Protein AF-A0AAP9Y832-F1 (afdb_monomer_lite)

Sequence (221 aa):
MTPRFSLRRLYDRHRYMVAQVATNPHQAVSRCVDYWISTGARGETPGVSDQLAKHGWVGTEIITGSDLRHSLISPAIEDIPIINIFPSLAPKSVKRARQEKTRIIIAARASSVGGRPASELWCFDAELVSDPSVTNAYMDTALAELTDALGRQGILLSYPRYFLSGNLPKDHVLYWRSIAIMRKAAKNEAWTGRGSSANARSSHRGTMHGSTYQTLAAEFL

Radius of gyration: 24.36 Å; chains: 1; bounding box: 76×56×83 Å

Foldseek 3Di:
DPPPPPLLVLQQQKKKKKFKWQDAFQVLQVLLVVLQVVLPWDDWQFQLQVLLVVVQKHWTKIKWAAPPPDDPDDCVVVPPPVCVVCVVPDPSSVVRNHDDIWIKIWIWHWDDDPNHTIITIMIITLDRDDDRVVVRVVVVVSVVVSQVSSVVVVTTPDRIDMGGLSPDDPPDCPRSVVSVVSSVVSVVVVVVVVVVVVVVVVVVVVPPDDDDDDDDDDDDD

Organism: NCBI:txid52773

Structure (mmCIF, N/CA/C/O backbone):
data_AF-A0AAP9Y832-F1
#
_entry.id   AF-A0AAP9Y832-F1
#
loop_
_atom_site.group_PDB
_atom_site.id
_atom_site.type_symbol
_atom_site.label_atom_id
_atom_site.label_alt_id
_atom_site.label_comp_id
_atom_site.label_asym_id
_atom_site.label_entity_id
_atom_site.label_seq_id
_atom_site.pdbx_PDB_ins_code
_atom_site.Cartn_x
_atom_site.Cartn_y
_atom_site.Cartn_z
_atom_site.occupancy
_atom_site.B_iso_or_equiv
_atom_site.auth_seq_id
_atom_site.auth_comp_id
_atom_site.auth_asym_id
_atom_site.auth_atom_id
_atom_site.pdbx_PDB_model_num
ATOM 1 N N . MET A 1 1 ? 40.394 -5.397 2.501 1.00 36.22 1 MET A N 1
ATOM 2 C CA . MET A 1 1 ? 39.084 -5.434 3.192 1.00 36.22 1 MET A CA 1
ATOM 3 C C . MET A 1 1 ? 37.981 -5.464 2.147 1.00 36.22 1 MET A C 1
ATOM 5 O O . MET A 1 1 ? 37.660 -4.434 1.576 1.00 36.22 1 MET A O 1
ATOM 9 N N . THR A 1 2 ? 37.443 -6.639 1.832 1.00 34.62 2 THR A N 1
ATOM 10 C CA . THR A 1 2 ? 36.226 -6.757 1.018 1.00 34.62 2 THR A CA 1
ATOM 11 C C . THR A 1 2 ? 35.041 -6.263 1.852 1.00 34.62 2 THR A C 1
ATOM 13 O O . THR A 1 2 ? 34.892 -6.714 2.993 1.00 34.62 2 THR A O 1
ATOM 16 N N . PRO A 1 3 ? 34.193 -5.345 1.351 1.00 42.97 3 PRO A N 1
ATOM 17 C CA . PRO A 1 3 ? 32.995 -4.962 2.075 1.00 42.97 3 PRO A CA 1
ATOM 18 C C . PRO A 1 3 ? 32.111 -6.201 2.182 1.00 42.97 3 PRO A C 1
ATOM 20 O O . PRO A 1 3 ? 31.681 -6.774 1.180 1.00 42.97 3 PRO A O 1
ATOM 23 N N . ARG A 1 4 ? 31.856 -6.651 3.409 1.00 36.28 4 ARG A N 1
ATOM 24 C CA . ARG A 1 4 ? 30.890 -7.711 3.682 1.00 36.28 4 ARG A CA 1
ATOM 25 C C . ARG A 1 4 ? 29.500 -7.101 3.467 1.00 36.28 4 ARG A C 1
ATOM 27 O O . ARG A 1 4 ? 28.894 -6.579 4.399 1.00 36.28 4 ARG A O 1
ATOM 34 N N . PHE A 1 5 ? 29.022 -7.096 2.223 1.00 44.25 5 PHE A N 1
ATOM 35 C CA . PHE A 1 5 ? 27.642 -6.749 1.889 1.00 44.25 5 PHE A CA 1
ATOM 36 C C . PHE A 1 5 ? 26.731 -7.781 2.553 1.00 44.25 5 PHE A C 1
ATOM 38 O O . PHE A 1 5 ? 26.535 -8.885 2.047 1.00 44.25 5 PHE A O 1
ATOM 45 N N . SER A 1 6 ? 26.227 -7.474 3.747 1.00 52.59 6 SER A N 1
ATOM 46 C CA . SER A 1 6 ? 25.280 -8.360 4.404 1.00 52.59 6 SER A CA 1
ATOM 47 C C . SER A 1 6 ? 23.950 -8.275 3.661 1.00 52.59 6 SER A C 1
ATOM 49 O O . SER A 1 6 ? 23.334 -7.216 3.577 1.00 52.59 6 SER A O 1
ATOM 51 N N . LEU A 1 7 ? 23.490 -9.413 3.139 1.00 50.28 7 LEU A N 1
ATOM 52 C CA . LEU A 1 7 ? 22.180 -9.559 2.497 1.00 50.28 7 LEU A CA 1
ATOM 53 C C . LEU A 1 7 ? 21.049 -8.969 3.361 1.00 50.28 7 LEU A C 1
ATOM 55 O O . LEU A 1 7 ? 20.146 -8.325 2.846 1.00 50.28 7 LEU A O 1
ATOM 59 N N . ARG A 1 8 ? 21.158 -9.084 4.691 1.00 51.38 8 ARG A N 1
ATOM 60 C CA . ARG A 1 8 ? 20.232 -8.478 5.661 1.00 51.38 8 ARG A CA 1
ATOM 61 C C . ARG A 1 8 ? 20.091 -6.959 5.490 1.00 51.38 8 ARG A C 1
ATOM 63 O O . ARG A 1 8 ? 18.979 -6.450 5.483 1.00 51.38 8 ARG A O 1
ATOM 70 N N . ARG A 1 9 ? 21.201 -6.248 5.258 1.00 56.38 9 ARG A N 1
ATOM 71 C CA . ARG A 1 9 ? 21.191 -4.796 5.050 1.00 56.38 9 ARG A CA 1
ATOM 72 C C . ARG A 1 9 ? 20.536 -4.413 3.725 1.00 56.38 9 ARG A C 1
ATOM 74 O O . ARG A 1 9 ? 20.130 -3.272 3.613 1.00 56.38 9 ARG A O 1
ATOM 81 N N . LEU A 1 10 ? 20.425 -5.321 2.745 1.00 54.88 10 LEU A N 1
ATOM 82 C CA . LEU A 1 10 ? 19.754 -5.040 1.470 1.00 54.88 10 LEU A CA 1
ATOM 83 C C . LEU A 1 10 ? 18.220 -5.124 1.567 1.00 54.88 10 LEU A C 1
ATOM 85 O O . LEU A 1 10 ? 17.520 -4.404 0.857 1.00 54.88 10 LEU A O 1
ATOM 89 N N . TYR A 1 11 ? 17.712 -5.993 2.444 1.00 54.25 11 TYR A N 1
ATOM 90 C CA . TYR A 1 11 ? 16.278 -6.265 2.587 1.00 54.25 11 TYR A CA 1
ATOM 91 C C . TYR A 1 11 ? 15.613 -5.450 3.699 1.00 54.25 11 TYR A C 1
ATOM 93 O O . TYR A 1 11 ? 14.424 -5.183 3.609 1.00 54.25 11 TYR A O 1
ATOM 101 N N . ASP A 1 12 ? 16.357 -4.962 4.694 1.00 62.31 12 ASP A N 1
ATOM 102 C CA . ASP A 1 12 ? 15.835 -4.064 5.741 1.00 62.31 12 ASP A CA 1
ATOM 103 C C . ASP A 1 12 ? 15.609 -2.622 5.232 1.00 62.31 12 ASP A C 1
ATOM 105 O O . ASP A 1 12 ? 15.636 -1.678 6.013 1.00 62.31 12 ASP A O 1
ATOM 109 N N . ARG A 1 13 ? 15.442 -2.412 3.920 1.00 66.06 13 ARG A N 1
ATOM 110 C CA . ARG A 1 13 ? 15.497 -1.074 3.305 1.00 66.06 13 ARG A CA 1
ATOM 111 C C . ARG A 1 13 ? 14.144 -0.567 2.838 1.00 66.06 13 ARG A C 1
ATOM 113 O O . ARG A 1 13 ? 13.904 0.628 2.935 1.00 66.06 13 ARG A O 1
ATOM 120 N N . HIS A 1 14 ? 13.257 -1.457 2.396 1.00 71.69 14 HIS A N 1
ATOM 121 C CA . HIS A 1 14 ? 11.948 -1.065 1.882 1.00 71.69 14 HIS A CA 1
ATOM 122 C C . HIS A 1 14 ? 11.082 -0.493 2.990 1.00 71.69 14 HIS A C 1
ATOM 124 O O . HIS A 1 14 ? 10.854 -1.164 4.004 1.00 71.69 14 HIS A O 1
ATOM 130 N N . ARG A 1 15 ? 10.588 0.729 2.785 1.00 83.25 15 ARG A N 1
ATOM 131 C CA . ARG A 1 15 ? 9.656 1.363 3.709 1.00 83.25 15 ARG A CA 1
ATOM 132 C C . ARG A 1 15 ? 8.233 0.912 3.422 1.00 83.25 15 ARG A C 1
ATOM 134 O O . ARG A 1 15 ? 7.734 1.053 2.309 1.00 83.25 15 ARG A O 1
ATOM 141 N N . TYR A 1 16 ? 7.598 0.409 4.467 1.00 90.81 16 TYR A N 1
AT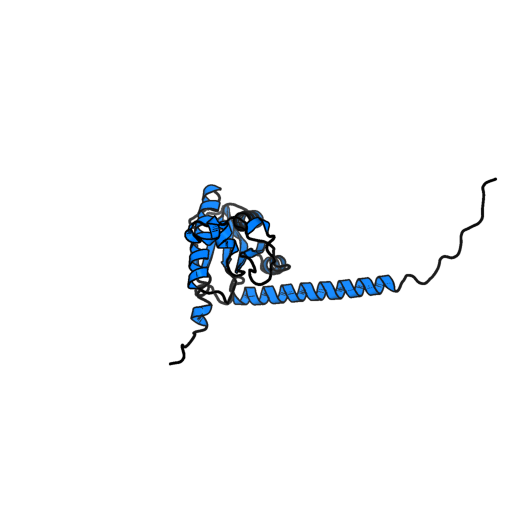OM 142 C CA . TYR A 1 16 ? 6.199 0.039 4.503 1.00 90.81 16 TYR A CA 1
ATOM 143 C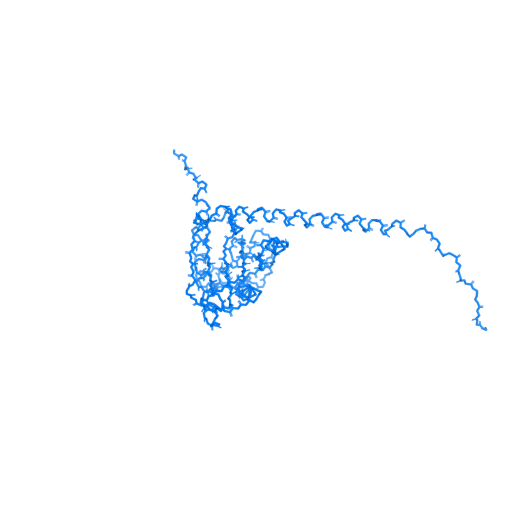 C . TYR A 1 16 ? 5.419 1.124 5.217 1.00 90.81 16 TYR A C 1
ATOM 145 O O . TYR A 1 16 ? 5.821 1.567 6.292 1.00 90.81 16 TYR A O 1
ATOM 153 N N . MET A 1 17 ? 4.292 1.508 4.630 1.00 95.38 17 MET A N 1
ATOM 154 C CA . MET A 1 17 ? 3.223 2.232 5.301 1.00 95.38 17 MET A CA 1
ATOM 155 C C . MET A 1 17 ? 2.045 1.282 5.499 1.00 95.38 17 MET A C 1
ATOM 157 O O . MET A 1 17 ? 1.622 0.617 4.552 1.00 95.38 17 MET A O 1
ATOM 161 N N . VAL A 1 18 ? 1.496 1.257 6.713 1.00 96.94 18 VAL A N 1
ATOM 162 C CA . VAL A 1 18 ? 0.250 0.559 7.039 1.00 96.94 18 VAL A CA 1
ATOM 163 C C . VAL A 1 18 ? -0.723 1.542 7.673 1.00 96.94 18 VAL A C 1
ATOM 165 O O . VAL A 1 18 ? -0.452 2.091 8.742 1.00 96.94 18 VAL A O 1
ATOM 168 N N . ALA A 1 19 ? -1.862 1.750 7.023 1.00 97.56 19 ALA A N 1
ATOM 169 C CA . ALA A 1 19 ? -2.915 2.658 7.455 1.00 97.56 19 ALA A CA 1
ATOM 170 C C . ALA A 1 19 ? -4.213 1.892 7.731 1.00 97.56 19 ALA A C 1
ATOM 172 O O . ALA A 1 19 ? -4.550 0.945 7.023 1.00 97.56 19 ALA A O 1
ATOM 173 N N . GLN A 1 20 ? -4.964 2.330 8.740 1.00 98.00 20 GLN A N 1
ATOM 174 C CA . GLN A 1 20 ? -6.362 1.937 8.905 1.00 98.00 20 GLN A CA 1
ATOM 175 C C . GLN A 1 20 ? -7.235 3.017 8.272 1.00 98.00 20 GLN A C 1
ATOM 177 O O . GLN A 1 20 ? -7.117 4.192 8.633 1.00 98.00 20 GLN A O 1
ATOM 182 N N . VAL A 1 21 ? -8.090 2.631 7.326 1.00 97.94 21 VAL A N 1
ATOM 183 C CA . VAL A 1 21 ? -8.943 3.567 6.583 1.00 97.94 21 VAL A CA 1
ATOM 184 C C . VAL A 1 21 ? -10.424 3.218 6.689 1.00 97.94 21 VAL A C 1
ATOM 186 O O . VAL A 1 21 ? -10.803 2.049 6.674 1.00 97.94 21 VAL A O 1
ATOM 189 N N . ALA A 1 22 ? -11.272 4.243 6.741 1.00 97.12 22 ALA A N 1
ATOM 190 C CA . ALA A 1 22 ? -12.730 4.165 6.853 1.00 97.12 22 ALA A CA 1
ATOM 191 C C . ALA A 1 22 ? -13.426 3.838 5.515 1.00 97.12 22 ALA A C 1
ATOM 193 O O . ALA A 1 22 ? -14.457 4.412 5.174 1.00 97.12 22 ALA A O 1
ATOM 194 N N . THR A 1 23 ? -12.829 2.966 4.704 1.00 97.50 23 THR A N 1
ATOM 195 C CA . THR A 1 23 ? -13.348 2.574 3.383 1.00 97.50 23 THR A CA 1
ATOM 196 C C . THR A 1 23 ? -13.231 1.066 3.209 1.00 97.50 23 THR A C 1
ATOM 198 O O . THR A 1 23 ? -12.525 0.409 3.976 1.00 97.50 23 THR A O 1
ATOM 201 N N . ASN A 1 24 ? -13.925 0.500 2.219 1.00 97.50 24 ASN A N 1
ATOM 202 C CA . ASN A 1 24 ? -13.731 -0.906 1.857 1.00 97.50 24 ASN A CA 1
ATOM 203 C C . ASN A 1 24 ? -12.387 -1.115 1.116 1.00 97.50 24 ASN A C 1
ATOM 205 O O . ASN A 1 24 ? -11.823 -0.142 0.603 1.00 97.50 24 ASN A O 1
ATOM 209 N N . PRO A 1 25 ? -11.877 -2.359 1.009 1.00 98.25 25 PRO A N 1
ATOM 210 C CA . PRO A 1 25 ? -10.533 -2.600 0.480 1.00 98.25 25 PRO A CA 1
ATOM 211 C C . PRO A 1 25 ? -10.330 -2.125 -0.963 1.00 98.25 25 PRO A C 1
ATOM 213 O O . PRO A 1 25 ? -9.276 -1.584 -1.286 1.00 98.25 25 PRO A O 1
ATOM 216 N N . HIS A 1 26 ? -11.346 -2.256 -1.823 1.00 97.75 26 HIS A N 1
ATOM 217 C CA . HIS A 1 26 ? -11.277 -1.777 -3.208 1.00 97.75 26 HIS A CA 1
ATOM 218 C C . HIS A 1 26 ? -11.148 -0.254 -3.279 1.00 97.75 26 HIS A C 1
ATOM 220 O O . HIS A 1 26 ? -10.301 0.261 -4.007 1.00 97.75 26 HIS A O 1
ATOM 226 N N . GLN A 1 27 ? -11.939 0.473 -2.489 1.00 97.75 27 GLN A N 1
ATOM 227 C CA . GLN A 1 27 ? -11.849 1.931 -2.414 1.00 97.75 27 GLN A CA 1
ATOM 228 C C . GLN A 1 27 ? -10.515 2.391 -1.816 1.00 97.75 27 GLN A C 1
ATOM 230 O O . GLN A 1 27 ? -9.937 3.361 -2.304 1.00 97.75 27 GLN A O 1
ATOM 235 N N . ALA A 1 28 ? -10.009 1.694 -0.795 1.00 97.81 28 ALA A N 1
ATOM 236 C CA . ALA A 1 28 ? -8.714 1.988 -0.188 1.00 97.81 28 ALA A CA 1
ATOM 237 C C . ALA A 1 28 ? -7.567 1.863 -1.205 1.00 97.81 28 ALA A C 1
ATOM 239 O O . ALA A 1 28 ? -6.735 2.767 -1.313 1.00 97.81 28 ALA A O 1
ATOM 240 N N . VAL A 1 29 ? -7.553 0.772 -1.982 1.00 97.50 29 VAL A N 1
ATOM 241 C CA . VAL A 1 29 ? -6.570 0.552 -3.053 1.00 97.50 29 VAL A CA 1
ATOM 242 C C . VAL A 1 29 ? -6.713 1.607 -4.141 1.00 97.50 29 VAL A C 1
ATOM 244 O O . VAL A 1 29 ? -5.713 2.232 -4.477 1.00 97.50 29 VAL A O 1
ATOM 247 N N . SER A 1 30 ? -7.931 1.861 -4.636 1.00 96.12 30 SER A N 1
ATOM 248 C CA . SER A 1 30 ? -8.176 2.848 -5.698 1.00 96.12 30 SER A CA 1
ATOM 249 C C . SER A 1 30 ? -7.641 4.226 -5.320 1.00 96.12 30 SER A C 1
ATOM 251 O O . SER A 1 30 ? -6.864 4.797 -6.069 1.00 96.12 30 SER A O 1
ATOM 253 N N . ARG A 1 31 ? -7.951 4.727 -4.118 1.00 95.62 31 ARG A N 1
ATOM 254 C CA . ARG A 1 31 ? -7.486 6.050 -3.659 1.00 95.62 31 ARG A CA 1
ATOM 255 C C . ARG A 1 31 ? -5.965 6.142 -3.551 1.00 95.62 31 ARG A C 1
ATOM 257 O O . ARG A 1 31 ? -5.388 7.196 -3.807 1.00 95.62 31 ARG A O 1
ATOM 264 N N . CYS A 1 32 ? -5.317 5.051 -3.147 1.00 95.75 32 CYS A N 1
ATOM 265 C CA . CYS A 1 32 ? -3.862 4.979 -3.089 1.00 95.75 32 CYS A CA 1
ATOM 266 C C . CYS A 1 32 ? -3.259 4.946 -4.502 1.00 95.75 32 CYS A C 1
ATOM 268 O O . CYS A 1 32 ? -2.324 5.689 -4.788 1.00 95.75 32 CYS A O 1
ATOM 270 N N . VAL A 1 33 ? -3.829 4.148 -5.409 1.00 93.75 33 VAL A N 1
ATOM 271 C CA . VAL A 1 33 ? -3.440 4.103 -6.827 1.00 93.75 33 VAL A CA 1
ATOM 272 C C . VAL A 1 33 ? -3.602 5.479 -7.476 1.00 93.75 33 VAL A C 1
ATOM 274 O O . VAL A 1 33 ? -2.658 5.952 -8.104 1.00 93.75 33 VAL A O 1
ATOM 277 N N . ASP A 1 34 ? -4.727 6.160 -7.253 1.00 93.12 34 ASP A N 1
ATOM 278 C CA . ASP A 1 34 ? -5.004 7.504 -7.773 1.00 93.12 34 ASP A CA 1
ATOM 279 C C . ASP A 1 34 ? -3.947 8.517 -7.318 1.00 93.12 34 ASP A C 1
ATOM 281 O O . ASP A 1 34 ? -3.465 9.310 -8.130 1.00 93.12 34 ASP A O 1
ATOM 285 N N . TYR A 1 35 ? -3.522 8.454 -6.048 1.00 92.81 35 TYR A N 1
ATOM 286 C CA . TYR A 1 35 ? -2.394 9.250 -5.556 1.00 92.81 35 TYR A CA 1
ATOM 287 C C . TYR A 1 35 ? -1.124 8.959 -6.361 1.00 92.81 35 TYR A C 1
ATOM 289 O O . TYR A 1 35 ? -0.470 9.873 -6.860 1.00 92.81 35 TYR A O 1
ATOM 297 N N . TRP A 1 36 ? -0.750 7.694 -6.536 1.00 89.75 36 TRP A N 1
ATOM 298 C CA . TRP A 1 36 ? 0.487 7.382 -7.247 1.00 89.75 36 TRP A CA 1
ATOM 299 C C . TRP A 1 36 ? 0.428 7.777 -8.724 1.00 89.75 36 TRP A C 1
ATOM 301 O O . TRP A 1 36 ? 1.397 8.357 -9.226 1.00 89.75 36 TRP A O 1
ATOM 311 N N . ILE A 1 37 ? -0.709 7.560 -9.389 1.00 86.88 37 ILE A N 1
ATOM 312 C CA . ILE A 1 37 ? -0.971 8.020 -10.759 1.00 86.88 37 ILE A CA 1
ATOM 313 C C . ILE A 1 37 ? -0.835 9.542 -10.844 1.00 86.88 37 ILE A C 1
ATOM 315 O O . ILE A 1 37 ? -0.135 10.034 -11.731 1.00 86.88 37 ILE A O 1
ATOM 319 N N . SER A 1 38 ? -1.402 10.302 -9.896 1.00 82.81 38 SER A N 1
ATOM 320 C CA . SER A 1 38 ? -1.287 11.770 -9.886 1.00 82.81 38 SER A CA 1
ATOM 321 C C . SER A 1 38 ? 0.156 12.251 -9.725 1.00 82.81 38 SER A C 1
ATOM 323 O O . SER A 1 38 ? 0.477 13.393 -10.046 1.00 82.81 38 SER A O 1
ATOM 325 N N . THR A 1 39 ? 1.044 11.388 -9.230 1.00 77.88 39 THR A N 1
ATOM 326 C CA . THR A 1 39 ? 2.476 11.678 -9.123 1.00 77.88 39 THR A CA 1
ATOM 327 C C . THR A 1 39 ? 3.318 11.119 -10.271 1.00 77.88 39 THR A C 1
ATOM 329 O O . THR A 1 39 ? 4.530 11.321 -10.293 1.00 77.88 39 THR A O 1
ATOM 332 N N . GLY A 1 40 ? 2.689 10.488 -11.263 1.00 75.50 40 GLY A N 1
ATOM 333 C CA . GLY A 1 40 ? 3.344 10.014 -12.480 1.00 75.50 40 GLY A CA 1
ATOM 334 C C . GLY A 1 40 ? 3.638 8.516 -12.514 1.00 75.50 40 GLY A C 1
ATOM 335 O O . GLY A 1 40 ? 4.377 8.088 -13.401 1.00 75.50 40 GLY A O 1
ATOM 336 N N . ALA A 1 41 ? 3.076 7.718 -11.599 1.00 83.25 41 ALA A N 1
ATOM 337 C CA . ALA A 1 41 ? 3.102 6.264 -11.731 1.00 83.25 41 ALA A CA 1
ATOM 338 C C . ALA A 1 41 ? 2.303 5.815 -12.965 1.00 83.25 41 ALA A C 1
ATOM 340 O O . ALA A 1 41 ? 1.310 6.437 -13.351 1.00 83.25 41 ALA A O 1
ATOM 341 N N . ARG A 1 42 ? 2.756 4.740 -13.609 1.00 77.50 42 ARG A N 1
ATOM 342 C CA . ARG A 1 42 ? 2.187 4.193 -14.842 1.00 77.50 42 ARG A CA 1
ATOM 343 C C . ARG A 1 42 ? 2.205 2.674 -14.808 1.00 77.50 42 ARG A C 1
ATOM 345 O O . ARG A 1 42 ? 3.186 2.077 -14.384 1.00 77.50 42 ARG A O 1
ATOM 352 N N . GLY A 1 43 ? 1.172 2.076 -15.393 1.00 67.69 43 GLY A N 1
ATOM 353 C CA . GLY A 1 43 ? 1.100 0.640 -15.639 1.00 67.69 43 GLY A CA 1
ATOM 354 C C . GLY A 1 43 ? 0.883 -0.192 -14.378 1.00 67.69 43 GLY A C 1
ATOM 355 O O . GLY A 1 43 ? 1.315 0.164 -13.285 1.00 67.69 43 GLY A O 1
ATOM 356 N N . GLU A 1 44 ? 0.230 -1.331 -14.571 1.00 75.50 44 GLU A N 1
ATOM 357 C CA . GLU A 1 44 ? 0.071 -2.371 -13.559 1.00 75.50 44 GLU A CA 1
ATOM 358 C C . GLU A 1 44 ? 0.846 -3.614 -13.992 1.00 75.50 44 GLU A C 1
ATOM 360 O O . GLU A 1 44 ? 0.896 -3.926 -15.187 1.00 75.50 44 GLU A O 1
ATOM 365 N N . THR A 1 45 ? 1.453 -4.339 -13.051 1.00 75.06 45 THR A N 1
ATOM 366 C CA . THR A 1 45 ? 2.047 -5.646 -13.362 1.00 75.06 45 THR A CA 1
ATOM 367 C C . THR A 1 45 ? 0.931 -6.688 -13.479 1.00 75.06 45 THR A C 1
ATOM 369 O O . THR A 1 45 ? 0.304 -7.019 -12.467 1.00 75.06 45 THR A O 1
ATOM 372 N N . PRO A 1 46 ? 0.687 -7.263 -14.675 1.00 79.88 46 PRO A N 1
ATOM 373 C CA . PRO A 1 46 ? -0.423 -8.190 -14.869 1.00 79.88 46 PRO A CA 1
ATOM 374 C C . PRO A 1 46 ? -0.318 -9.421 -13.963 1.00 79.88 46 PRO A C 1
ATOM 376 O O . PRO A 1 46 ? 0.762 -9.994 -13.802 1.00 79.88 46 PRO A O 1
ATOM 379 N N . GLY A 1 47 ? -1.452 -9.837 -13.399 1.00 84.62 47 GLY A N 1
ATOM 380 C CA . GLY A 1 47 ? -1.586 -11.045 -12.583 1.00 84.62 47 GLY A CA 1
ATOM 381 C C . GLY A 1 47 ? -1.146 -10.903 -11.123 1.00 84.62 47 GLY A C 1
ATOM 382 O O . GLY A 1 47 ? -1.428 -11.798 -10.333 1.00 84.62 47 GLY A O 1
ATOM 383 N N . VAL A 1 48 ? -0.500 -9.801 -10.713 1.00 89.62 48 VAL A N 1
ATOM 384 C CA . VAL A 1 48 ? -0.181 -9.582 -9.286 1.00 89.62 48 VAL A CA 1
ATOM 385 C C . VAL A 1 48 ? -1.455 -9.375 -8.463 1.00 89.62 48 VAL A C 1
ATOM 387 O O . VAL A 1 48 ? -1.547 -9.911 -7.360 1.00 89.62 48 VAL A O 1
ATOM 390 N N . SER A 1 49 ? -2.456 -8.682 -9.012 1.00 92.38 49 SER A N 1
ATOM 391 C CA . SER A 1 49 ? -3.784 -8.535 -8.400 1.00 92.38 49 SER A CA 1
ATOM 392 C C . SER A 1 49 ? -4.438 -9.884 -8.096 1.00 92.38 49 SER A C 1
ATOM 394 O O . SER A 1 49 ? -4.933 -10.100 -6.992 1.00 92.38 49 SER A O 1
ATOM 396 N N . ASP A 1 50 ? -4.372 -10.824 -9.041 1.00 93.75 50 ASP A N 1
ATOM 397 C CA . ASP A 1 50 ? -4.972 -12.153 -8.901 1.00 93.75 50 ASP A CA 1
ATOM 398 C C . ASP A 1 50 ? -4.233 -12.987 -7.850 1.00 93.75 50 ASP A C 1
ATOM 400 O O . ASP A 1 50 ? -4.848 -13.716 -7.072 1.00 93.75 50 ASP A O 1
ATOM 404 N N . GLN A 1 51 ? -2.903 -12.864 -7.789 1.00 94.06 51 GLN A N 1
ATOM 405 C CA . GLN A 1 51 ? -2.098 -13.516 -6.755 1.00 94.06 51 GLN A CA 1
ATOM 406 C C . GLN A 1 51 ? -2.403 -12.943 -5.365 1.00 94.06 51 GLN A C 1
ATOM 408 O O . GLN A 1 51 ? -2.575 -13.708 -4.420 1.00 94.06 51 GLN A O 1
ATOM 413 N N . LEU A 1 52 ? -2.547 -11.622 -5.233 1.00 95.06 52 LEU A N 1
ATOM 414 C CA . LEU A 1 52 ? -2.975 -10.989 -3.982 1.00 95.06 52 LEU A CA 1
ATOM 415 C C . LEU A 1 52 ? -4.371 -11.474 -3.559 1.00 95.06 52 LEU A C 1
ATOM 417 O O . LEU A 1 52 ? -4.562 -11.844 -2.397 1.00 95.06 52 LEU A O 1
ATOM 421 N N . ALA A 1 53 ? -5.309 -11.573 -4.505 1.00 95.50 53 ALA A N 1
ATOM 422 C CA . ALA A 1 53 ? -6.667 -12.052 -4.252 1.00 95.50 53 ALA A CA 1
ATOM 423 C C . ALA A 1 53 ? -6.694 -13.498 -3.733 1.00 95.50 53 ALA A C 1
ATOM 425 O O . ALA A 1 53 ? -7.414 -13.788 -2.776 1.00 95.50 53 ALA A O 1
ATOM 426 N N . LYS A 1 54 ? -5.843 -14.387 -4.272 1.00 95.06 54 LYS A N 1
ATOM 427 C CA . LYS A 1 54 ? -5.665 -15.766 -3.762 1.00 95.06 54 LYS A CA 1
ATOM 428 C C . LYS A 1 54 ? -5.228 -15.812 -2.292 1.00 95.06 54 LYS A C 1
ATOM 430 O O . LYS A 1 54 ? -5.451 -16.815 -1.621 1.00 95.06 54 LYS A O 1
ATOM 435 N N . HIS A 1 55 ? -4.637 -14.732 -1.785 1.00 93.94 55 HIS A N 1
ATOM 436 C CA . HIS A 1 55 ? -4.201 -14.591 -0.399 1.00 93.94 55 HIS A CA 1
ATOM 437 C C . HIS A 1 55 ? -5.116 -13.688 0.450 1.00 93.94 55 HIS A C 1
ATOM 439 O O . HIS A 1 55 ? -4.726 -13.290 1.548 1.00 93.94 55 HIS A O 1
ATOM 445 N N . GLY A 1 56 ? -6.323 -13.365 -0.028 1.00 95.44 56 GLY A N 1
ATOM 446 C CA . GLY A 1 56 ? -7.301 -12.557 0.711 1.00 95.44 56 GLY A CA 1
ATOM 447 C C . GLY A 1 56 ? -7.019 -11.052 0.703 1.00 95.44 56 GLY A C 1
ATOM 448 O O . GLY A 1 56 ? -7.523 -10.331 1.565 1.00 95.44 56 GLY A O 1
ATOM 449 N N . TRP A 1 57 ? -6.217 -10.575 -0.251 1.00 97.62 57 TRP A N 1
ATOM 450 C CA . TRP A 1 57 ? -5.900 -9.160 -0.427 1.00 97.62 57 TRP A CA 1
ATOM 451 C C . TRP A 1 57 ? -6.524 -8.617 -1.707 1.00 97.62 57 TRP A C 1
ATOM 453 O O . TRP A 1 57 ? -6.438 -9.226 -2.767 1.00 97.62 57 TRP A O 1
ATOM 463 N N . VAL A 1 58 ? -7.090 -7.420 -1.627 1.00 97.62 58 VAL A N 1
ATOM 464 C CA . VAL A 1 58 ? -7.373 -6.597 -2.803 1.00 97.62 58 VAL A CA 1
ATOM 465 C C . VAL A 1 58 ? -6.138 -5.751 -3.052 1.00 97.62 58 VAL A C 1
ATOM 467 O O . VAL A 1 58 ? -5.644 -5.122 -2.124 1.00 97.62 58 VAL A O 1
ATOM 470 N N . GLY A 1 59 ? -5.608 -5.706 -4.266 1.00 95.81 59 GLY A N 1
ATOM 471 C CA . GLY A 1 59 ? -4.421 -4.898 -4.509 1.00 95.81 59 GLY A CA 1
ATOM 472 C C . GLY A 1 59 ? -3.872 -5.015 -5.912 1.00 95.81 59 GLY A C 1
ATOM 473 O O . GLY A 1 59 ? -4.385 -5.766 -6.737 1.00 95.81 59 GLY A O 1
ATOM 474 N N . THR A 1 60 ? -2.815 -4.256 -6.161 1.00 94.31 60 THR A N 1
ATOM 475 C CA . THR A 1 60 ? -2.092 -4.249 -7.427 1.00 94.31 60 THR A CA 1
ATOM 476 C C . THR A 1 60 ? -0.625 -3.882 -7.196 1.00 94.31 60 THR A C 1
ATOM 478 O O . THR A 1 60 ? -0.205 -3.492 -6.100 1.00 94.31 60 THR A O 1
ATOM 481 N N . GLU A 1 61 ? 0.162 -4.022 -8.251 1.00 93.00 61 GLU A N 1
ATOM 482 C CA . GLU A 1 61 ? 1.518 -3.508 -8.339 1.00 93.00 61 GLU A CA 1
ATOM 483 C C . GLU A 1 61 ? 1.568 -2.465 -9.442 1.00 93.00 61 GLU A C 1
ATOM 485 O O . GLU A 1 61 ? 1.282 -2.786 -10.594 1.00 93.00 61 GLU A O 1
ATOM 490 N N . ILE A 1 62 ? 1.998 -1.256 -9.102 1.00 90.56 62 ILE A N 1
ATOM 491 C CA . ILE A 1 62 ? 2.204 -0.174 -10.063 1.00 90.56 62 ILE A CA 1
ATOM 492 C C . ILE A 1 62 ? 3.689 0.121 -10.236 1.00 90.56 62 ILE A C 1
ATOM 494 O O . ILE A 1 62 ? 4.516 -0.184 -9.372 1.00 90.56 62 ILE A O 1
ATOM 498 N N . ILE A 1 63 ? 4.033 0.757 -11.349 1.00 85.56 63 ILE A N 1
ATOM 499 C CA . ILE A 1 63 ? 5.405 1.166 -11.639 1.00 85.56 63 ILE A CA 1
ATOM 500 C C . ILE A 1 63 ? 5.501 2.693 -11.561 1.00 85.56 63 ILE A C 1
ATOM 502 O O . ILE A 1 63 ? 4.685 3.408 -12.132 1.00 85.56 63 ILE A O 1
ATOM 506 N N . THR A 1 64 ? 6.514 3.212 -10.875 1.00 76.62 64 THR A N 1
ATOM 507 C CA . THR A 1 64 ? 6.865 4.641 -10.850 1.00 76.62 64 THR A CA 1
ATOM 508 C C . THR A 1 64 ? 8.282 4.857 -11.388 1.00 76.62 64 THR A C 1
ATOM 510 O O . THR A 1 64 ? 9.082 3.920 -11.440 1.00 76.62 64 THR A O 1
ATOM 513 N N . GLY A 1 65 ? 8.588 6.083 -11.817 1.00 65.25 65 GLY A N 1
ATOM 514 C CA . GLY A 1 65 ? 9.829 6.428 -12.520 1.00 65.25 65 GLY A CA 1
ATOM 515 C C . GLY A 1 65 ? 9.756 6.210 -14.038 1.00 65.25 65 GLY A C 1
ATOM 516 O O . GLY A 1 65 ? 8.760 5.712 -14.569 1.00 65.25 65 GLY A O 1
ATOM 517 N N . SER A 1 66 ? 10.804 6.608 -14.759 1.00 51.09 66 SER A N 1
ATOM 518 C CA . SER A 1 66 ? 10.930 6.421 -16.210 1.00 51.09 66 SER A CA 1
ATOM 519 C C . SER A 1 66 ? 12.211 5.664 -16.552 1.00 51.09 66 SER A C 1
ATOM 521 O O . SER A 1 66 ? 13.273 5.904 -15.978 1.00 51.09 66 SER A O 1
ATOM 523 N N . ASP A 1 67 ? 12.118 4.749 -17.521 1.00 44.62 67 ASP A N 1
ATOM 524 C CA . ASP A 1 67 ? 13.280 4.102 -18.130 1.00 44.62 67 ASP A CA 1
ATOM 525 C C . ASP A 1 67 ? 14.019 5.130 -19.010 1.00 44.62 67 ASP A C 1
ATOM 527 O O . ASP A 1 67 ? 13.888 5.127 -20.236 1.00 44.62 67 ASP A O 1
ATOM 531 N N . LEU A 1 68 ? 14.838 6.001 -18.410 1.00 39.88 68 LEU A N 1
ATOM 532 C CA . LEU A 1 68 ? 15.709 6.926 -19.156 1.00 39.88 68 LEU A CA 1
ATOM 533 C C . LEU A 1 68 ? 16.758 6.221 -20.027 1.00 39.88 68 LEU A C 1
ATOM 535 O O . LEU A 1 68 ? 17.453 6.876 -20.796 1.00 39.88 68 LEU A O 1
ATOM 539 N N . ARG A 1 69 ? 16.889 4.891 -19.933 1.00 39.50 69 ARG A N 1
ATOM 540 C CA . ARG A 1 69 ? 17.797 4.125 -20.795 1.00 39.50 69 ARG A CA 1
ATOM 541 C C . ARG A 1 69 ? 17.149 3.550 -22.056 1.00 39.50 69 ARG A C 1
ATOM 543 O O . ARG A 1 69 ? 17.894 3.096 -22.912 1.00 39.50 69 ARG A O 1
ATOM 550 N N . HIS A 1 70 ? 15.819 3.591 -22.209 1.00 35.59 70 HIS A N 1
ATOM 551 C CA . HIS A 1 70 ? 15.161 3.041 -23.411 1.00 35.59 70 HIS A CA 1
ATOM 552 C C . HIS A 1 70 ? 13.879 3.744 -23.884 1.00 35.59 70 HIS A C 1
ATOM 554 O O . HIS A 1 70 ? 13.366 3.378 -24.939 1.00 35.59 70 HIS A O 1
ATOM 560 N N . SER A 1 71 ? 13.356 4.753 -23.183 1.00 35.66 71 SER A N 1
ATOM 561 C CA . SER A 1 71 ? 12.239 5.541 -23.718 1.00 35.66 71 SER A CA 1
ATOM 562 C C . SER A 1 71 ? 12.760 6.778 -24.437 1.00 35.66 71 SER A C 1
ATOM 564 O O . SER A 1 71 ? 13.208 7.728 -23.804 1.00 35.66 71 SER A O 1
ATOM 566 N N . LEU A 1 72 ? 12.680 6.735 -25.766 1.00 40.25 72 LEU A N 1
ATOM 567 C CA . LEU A 1 72 ? 12.682 7.890 -26.658 1.00 40.25 72 LEU A CA 1
ATOM 568 C C . LEU A 1 72 ? 11.663 8.908 -26.120 1.00 40.25 72 LEU A C 1
ATOM 570 O O . LEU A 1 72 ? 10.456 8.746 -26.302 1.00 40.25 72 LEU A O 1
ATOM 574 N N . ILE A 1 73 ? 12.133 9.909 -25.378 1.00 39.56 73 ILE A N 1
ATOM 575 C CA . ILE A 1 73 ? 11.289 11.018 -24.945 1.00 39.56 73 ILE A CA 1
ATOM 576 C C . ILE A 1 73 ? 10.995 11.832 -26.202 1.00 39.56 73 ILE A C 1
ATOM 578 O O . ILE A 1 73 ? 11.903 12.186 -26.949 1.00 39.56 73 ILE A O 1
ATOM 582 N N . SER A 1 74 ? 9.715 12.085 -26.466 1.00 34.44 74 SER A N 1
ATOM 583 C CA . SER A 1 74 ? 9.301 13.035 -27.493 1.00 34.44 74 SER A CA 1
ATOM 584 C C . SER A 1 74 ? 10.017 14.382 -27.276 1.00 34.44 74 SER A C 1
ATOM 586 O O . SER A 1 74 ? 10.067 14.845 -26.135 1.00 34.44 74 SER A O 1
ATOM 588 N N . PRO A 1 75 ? 10.501 15.055 -28.336 1.00 38.91 75 PRO A N 1
ATOM 589 C CA . PRO A 1 75 ? 11.324 16.268 -28.220 1.00 38.91 75 PRO A CA 1
ATOM 590 C C . PRO A 1 75 ? 10.602 17.458 -27.556 1.00 38.91 75 PRO A C 1
ATOM 592 O O . PRO A 1 75 ? 11.227 18.436 -27.172 1.00 38.91 75 PRO A O 1
ATOM 595 N N . ALA A 1 76 ? 9.288 17.366 -27.330 1.00 45.53 76 ALA A N 1
ATOM 596 C CA . ALA A 1 76 ? 8.475 18.436 -26.756 1.00 45.53 76 ALA A CA 1
ATOM 597 C C . ALA A 1 76 ? 8.746 18.761 -25.268 1.00 45.53 76 ALA A C 1
ATOM 599 O O . ALA A 1 76 ? 8.185 19.728 -24.758 1.00 45.53 76 ALA A O 1
ATOM 600 N N . ILE A 1 77 ? 9.556 17.972 -24.548 1.00 46.16 77 ILE A N 1
ATOM 601 C CA . ILE A 1 77 ? 9.920 18.245 -23.137 1.00 46.16 77 ILE A CA 1
ATOM 602 C C . ILE A 1 77 ? 11.386 18.706 -23.012 1.00 46.16 77 ILE A C 1
ATOM 604 O O . ILE A 1 77 ? 11.791 19.211 -21.966 1.00 46.16 77 ILE A O 1
ATOM 608 N N . GLU A 1 78 ? 12.179 18.577 -24.077 1.00 41.41 78 GLU A N 1
ATOM 609 C CA . GLU A 1 78 ? 13.614 18.889 -24.070 1.00 41.41 78 GLU A CA 1
ATOM 610 C C . GLU A 1 78 ? 13.911 20.368 -24.395 1.00 41.41 78 GLU A C 1
ATOM 612 O O . GLU A 1 78 ? 14.948 20.887 -23.988 1.00 41.41 78 GLU A O 1
ATOM 617 N N . ASP A 1 79 ? 12.958 21.088 -25.000 1.00 42.47 79 ASP A N 1
ATOM 618 C CA . ASP A 1 79 ? 13.115 22.485 -25.447 1.00 42.47 79 ASP A CA 1
ATOM 619 C C . ASP A 1 79 ? 12.867 23.563 -24.373 1.00 42.47 79 ASP A C 1
ATOM 621 O O . ASP A 1 79 ? 12.701 24.742 -24.688 1.00 42.47 79 ASP A O 1
ATOM 625 N N . ILE A 1 80 ? 12.880 23.214 -23.081 1.00 44.47 80 ILE A N 1
ATOM 626 C CA . ILE A 1 80 ? 12.901 24.229 -22.014 1.00 44.47 80 ILE A CA 1
ATOM 627 C C . ILE A 1 80 ? 14.330 24.339 -21.459 1.00 44.47 80 ILE A C 1
ATOM 629 O O . ILE A 1 80 ? 14.674 23.632 -20.504 1.00 44.47 80 ILE A O 1
ATOM 633 N N . PRO A 1 81 ? 15.169 25.260 -21.985 1.00 40.97 81 PRO A N 1
ATOM 634 C CA . PRO A 1 81 ? 16.578 25.403 -21.593 1.00 40.97 81 PRO A CA 1
ATOM 635 C C . PRO A 1 81 ? 16.782 25.709 -20.100 1.00 40.97 81 PRO A C 1
ATOM 637 O O . PRO A 1 81 ? 17.869 25.512 -19.566 1.00 40.97 81 PRO A O 1
ATOM 640 N N . ILE A 1 82 ? 15.733 26.132 -19.391 1.00 43.38 82 ILE A N 1
ATOM 641 C CA . ILE A 1 82 ? 15.777 26.476 -17.964 1.00 43.38 82 ILE A CA 1
ATOM 642 C C . ILE A 1 82 ? 15.978 25.230 -17.074 1.00 43.38 82 ILE A C 1
ATOM 644 O O . ILE A 1 82 ? 16.610 25.319 -16.020 1.00 43.38 82 ILE A O 1
ATOM 648 N N . ILE A 1 83 ? 15.499 24.048 -17.485 1.00 45.31 83 ILE A N 1
ATOM 649 C CA . ILE A 1 83 ? 15.484 22.850 -16.618 1.00 45.31 83 ILE A CA 1
ATOM 650 C C . ILE A 1 83 ? 16.879 22.206 -16.500 1.00 45.31 83 ILE A C 1
ATOM 652 O O . ILE A 1 83 ? 17.216 21.656 -15.451 1.00 45.31 83 ILE A O 1
ATOM 656 N N . ASN A 1 84 ? 17.726 22.338 -17.528 1.00 48.03 84 ASN A N 1
ATOM 657 C CA . ASN A 1 84 ? 19.100 21.816 -17.519 1.00 48.03 84 ASN A CA 1
ATOM 658 C C . ASN A 1 84 ? 20.078 22.661 -16.686 1.00 48.03 84 ASN A C 1
ATOM 660 O O . ASN A 1 84 ? 21.150 22.173 -16.333 1.00 48.03 84 ASN A O 1
ATOM 664 N N . ILE A 1 85 ? 19.713 23.899 -16.341 1.00 50.28 85 ILE A N 1
ATOM 665 C CA . ILE A 1 85 ? 20.584 24.827 -15.602 1.00 50.28 85 ILE A CA 1
ATOM 666 C C . ILE A 1 85 ? 20.350 24.702 -14.087 1.00 50.28 85 ILE A C 1
ATOM 668 O O . ILE A 1 85 ? 21.285 24.839 -13.300 1.00 50.28 85 ILE A O 1
ATOM 672 N N . PHE A 1 86 ? 19.126 24.359 -13.662 1.00 48.22 86 PHE A N 1
ATOM 673 C CA . PHE A 1 86 ? 18.775 24.208 -12.249 1.00 48.22 86 PHE A CA 1
ATOM 674 C C . PHE A 1 86 ? 17.954 22.937 -11.982 1.00 48.22 86 PHE A C 1
ATOM 676 O O . PHE A 1 86 ? 16.730 23.000 -11.827 1.00 48.22 86 PHE A O 1
ATOM 683 N N . PRO A 1 87 ? 18.602 21.767 -11.821 1.00 48.47 87 PRO A N 1
ATOM 684 C CA . PRO A 1 87 ? 17.904 20.529 -11.470 1.00 48.47 87 PRO A CA 1
ATOM 685 C C . PRO A 1 87 ? 17.140 20.635 -10.136 1.00 48.47 87 PRO A C 1
ATOM 687 O O . PRO A 1 87 ? 16.179 19.900 -9.916 1.00 48.47 87 PRO A O 1
ATOM 690 N N . SER A 1 88 ? 17.507 21.573 -9.252 1.00 52.69 88 SER A N 1
ATOM 691 C CA . SER A 1 88 ? 16.800 21.869 -7.997 1.00 52.69 88 SER A CA 1
ATOM 692 C C . SER A 1 88 ? 15.434 22.542 -8.194 1.00 52.69 88 SER A C 1
ATOM 694 O O . SER A 1 88 ? 14.569 22.372 -7.334 1.00 52.69 88 SER A O 1
ATOM 696 N N . LEU A 1 89 ? 15.203 23.215 -9.322 1.00 43.38 89 LEU A N 1
ATOM 697 C CA . LEU A 1 89 ? 13.962 23.927 -9.658 1.00 43.38 89 LEU A CA 1
ATOM 698 C C . LEU A 1 89 ? 12.996 23.095 -10.514 1.00 43.38 89 LEU A C 1
ATOM 700 O O . LEU A 1 89 ? 11.869 23.518 -10.758 1.00 43.38 89 LEU A O 1
ATOM 704 N N . ALA A 1 90 ? 13.397 21.890 -10.932 1.00 49.47 90 ALA A N 1
ATOM 705 C CA . ALA A 1 90 ? 12.512 20.996 -11.666 1.00 49.47 90 ALA A CA 1
ATOM 706 C C . ALA A 1 90 ? 11.264 20.627 -10.828 1.00 49.47 90 ALA A C 1
ATOM 708 O O . ALA A 1 90 ? 11.398 20.342 -9.625 1.00 49.47 90 ALA A O 1
ATOM 709 N N . PRO A 1 91 ? 10.064 20.571 -11.443 1.00 53.94 91 PRO A N 1
ATOM 710 C CA . PRO A 1 91 ? 8.848 20.130 -10.770 1.00 53.94 91 PRO A CA 1
ATOM 711 C C . PRO A 1 91 ? 9.043 18.767 -10.100 1.00 53.94 91 PRO A C 1
ATOM 713 O O . PRO A 1 91 ? 9.723 17.888 -10.639 1.00 53.94 91 PRO A O 1
ATOM 716 N N . LYS A 1 92 ? 8.418 18.556 -8.933 1.00 56.69 92 LYS A N 1
ATOM 717 C CA . LYS A 1 92 ? 8.508 17.281 -8.194 1.00 56.69 92 LYS A CA 1
ATOM 718 C C . LYS A 1 92 ? 8.144 16.074 -9.069 1.00 56.69 92 LYS A C 1
ATOM 720 O O . LYS A 1 92 ? 8.777 15.032 -8.941 1.00 56.69 92 LYS A O 1
ATOM 725 N N . SER A 1 93 ? 7.176 16.225 -9.974 1.00 47.09 93 SER A N 1
ATOM 726 C CA . SER A 1 93 ? 6.767 15.202 -10.947 1.00 47.09 93 SER A CA 1
ATOM 727 C C . SER A 1 93 ? 7.872 14.852 -11.948 1.00 47.09 93 SER A C 1
ATOM 729 O O . SER A 1 93 ? 8.072 13.680 -12.242 1.00 47.09 93 SER A O 1
ATOM 731 N N . VAL A 1 94 ? 8.643 15.838 -12.418 1.00 49.53 94 VAL A N 1
ATOM 732 C CA . VAL A 1 94 ? 9.772 15.642 -13.344 1.00 49.53 94 VAL A CA 1
ATOM 733 C C . VAL A 1 94 ? 10.949 14.977 -12.631 1.00 49.53 94 VAL A C 1
ATOM 735 O O . VAL A 1 94 ? 11.533 14.032 -13.155 1.00 49.53 94 VAL A O 1
ATOM 738 N N . LYS A 1 95 ? 11.256 15.398 -11.397 1.00 51.88 95 LYS A N 1
ATOM 739 C CA . LYS A 1 95 ? 12.270 14.734 -10.558 1.00 51.88 95 LYS A CA 1
ATOM 740 C C . LYS A 1 95 ? 11.907 13.274 -10.275 1.00 51.88 95 LYS A C 1
ATOM 742 O O . LYS A 1 95 ? 12.767 12.408 -10.364 1.00 51.88 95 LYS A O 1
ATOM 747 N N . ARG A 1 96 ? 10.626 13.015 -9.994 1.00 50.12 96 ARG A N 1
ATOM 748 C CA . ARG A 1 96 ? 10.057 11.683 -9.738 1.00 50.12 96 ARG A CA 1
ATOM 749 C C . ARG A 1 96 ? 10.038 10.810 -10.995 1.00 50.12 96 ARG A C 1
ATOM 751 O O . ARG A 1 96 ? 10.351 9.629 -10.922 1.00 50.12 96 ARG A O 1
ATOM 758 N N . ALA A 1 97 ? 9.760 11.397 -12.159 1.00 44.75 97 ALA A N 1
ATOM 759 C CA . ALA A 1 97 ? 9.871 10.715 -13.443 1.00 44.75 97 ALA A CA 1
ATOM 760 C C . ALA A 1 97 ? 11.326 10.348 -13.775 1.00 44.75 97 ALA A C 1
ATOM 762 O O . ALA A 1 97 ? 11.554 9.326 -14.402 1.00 44.75 97 ALA A O 1
ATOM 763 N N . ARG A 1 98 ? 12.329 11.112 -13.323 1.00 43.31 98 ARG A N 1
ATOM 764 C CA . ARG A 1 98 ? 13.758 10.840 -13.582 1.00 43.31 98 ARG A CA 1
ATOM 765 C C . ARG A 1 98 ? 14.339 9.643 -12.807 1.00 43.31 98 ARG A C 1
ATOM 767 O O . ARG A 1 98 ? 15.517 9.335 -12.972 1.00 43.31 98 ARG A O 1
ATOM 774 N N . GLN A 1 99 ? 13.550 9.017 -11.937 1.00 53.75 99 GLN A N 1
ATOM 775 C CA . GLN A 1 99 ? 13.992 7.971 -11.018 1.00 53.75 99 GLN A CA 1
ATOM 776 C C . GLN A 1 99 ? 14.017 6.586 -11.679 1.00 53.75 99 GLN A C 1
ATOM 778 O O . GLN A 1 99 ? 13.214 6.307 -12.572 1.00 53.75 99 GLN A O 1
ATOM 783 N N . GLU A 1 100 ? 14.930 5.722 -11.216 1.00 54.53 100 GLU A N 1
ATOM 784 C CA . GLU A 1 100 ? 14.935 4.296 -11.553 1.00 54.53 100 GLU A CA 1
ATOM 785 C C . GLU A 1 100 ? 13.542 3.692 -11.342 1.00 54.53 100 GLU A C 1
ATOM 787 O O . GLU A 1 100 ? 12.847 3.989 -10.365 1.00 54.53 100 GLU A O 1
ATOM 792 N N . LYS A 1 101 ? 13.149 2.835 -12.285 1.00 68.94 101 LYS A N 1
ATOM 793 C CA . LYS A 1 101 ? 11.890 2.097 -12.274 1.00 68.94 101 LYS A CA 1
ATOM 794 C C . LYS A 1 101 ? 11.668 1.429 -10.917 1.00 68.94 101 LYS A C 1
ATOM 796 O O . LYS A 1 101 ? 12.304 0.427 -10.601 1.00 68.94 101 LYS A O 1
ATOM 801 N N . THR A 1 102 ? 10.739 1.967 -10.140 1.00 75.31 102 THR A N 1
ATOM 802 C CA . THR A 1 102 ? 10.397 1.458 -8.810 1.00 75.31 102 THR A CA 1
ATOM 803 C C . THR A 1 102 ? 9.030 0.796 -8.882 1.00 75.31 102 THR A C 1
ATOM 805 O O . THR A 1 102 ? 8.103 1.329 -9.494 1.00 75.31 102 THR A O 1
ATOM 808 N N . ARG A 1 103 ? 8.889 -0.385 -8.282 1.00 85.62 103 ARG A N 1
ATOM 809 C CA . ARG A 1 103 ? 7.614 -1.106 -8.224 1.00 85.62 103 ARG A CA 1
ATOM 810 C C . ARG A 1 103 ? 6.978 -0.887 -6.865 1.00 85.62 103 ARG A C 1
ATOM 812 O O . ARG A 1 103 ? 7.549 -1.297 -5.860 1.00 85.62 103 ARG A O 1
ATOM 819 N N . ILE A 1 104 ? 5.799 -0.279 -6.840 1.00 90.69 104 ILE A N 1
ATOM 820 C CA . ILE A 1 104 ? 5.049 -0.030 -5.611 1.00 90.69 104 ILE A CA 1
ATOM 821 C C . ILE A 1 104 ? 3.940 -1.068 -5.495 1.00 90.69 104 ILE A C 1
ATOM 823 O O . ILE A 1 104 ? 3.119 -1.212 -6.401 1.00 90.69 104 ILE A O 1
ATOM 827 N N . ILE A 1 105 ? 3.907 -1.778 -4.371 1.00 94.12 105 ILE A N 1
ATOM 828 C CA . ILE A 1 105 ? 2.789 -2.651 -4.015 1.00 94.12 105 ILE A CA 1
ATOM 829 C C . ILE A 1 105 ? 1.780 -1.846 -3.211 1.00 94.12 105 ILE A C 1
ATOM 831 O O . ILE A 1 105 ? 2.137 -1.185 -2.231 1.00 94.12 105 ILE A O 1
ATOM 835 N N . ILE A 1 106 ? 0.516 -1.961 -3.609 1.00 96.81 106 ILE A N 1
ATOM 836 C CA . ILE A 1 106 ? -0.632 -1.410 -2.899 1.00 96.81 106 ILE A CA 1
ATOM 837 C C . ILE A 1 106 ? -1.587 -2.564 -2.642 1.00 96.81 106 ILE A C 1
ATOM 839 O O . ILE A 1 106 ? -2.074 -3.192 -3.581 1.00 96.81 106 ILE A O 1
ATOM 843 N N . ALA A 1 107 ? -1.863 -2.844 -1.376 1.00 97.88 107 ALA A N 1
ATOM 844 C CA . ALA A 1 107 ? -2.752 -3.929 -0.996 1.00 97.88 107 ALA A CA 1
ATOM 845 C C . ALA A 1 107 ? -3.610 -3.516 0.193 1.00 97.88 107 ALA A C 1
ATOM 847 O O . ALA A 1 107 ? -3.127 -2.889 1.126 1.00 97.88 107 ALA A O 1
ATOM 848 N N . ALA A 1 108 ? -4.880 -3.884 0.182 1.00 98.38 108 ALA A N 1
ATOM 849 C CA . ALA A 1 108 ? -5.784 -3.706 1.294 1.00 98.38 108 ALA A CA 1
ATOM 850 C C . ALA A 1 108 ? -6.538 -4.999 1.583 1.00 98.38 108 ALA A C 1
ATOM 852 O O . ALA A 1 108 ? -6.857 -5.782 0.687 1.00 98.38 108 ALA A O 1
ATOM 853 N N . ARG A 1 109 ? -6.872 -5.195 2.851 1.00 97.81 109 ARG A N 1
ATOM 854 C CA . ARG A 1 109 ? -7.799 -6.238 3.289 1.00 97.81 109 ARG A CA 1
ATOM 855 C C . ARG A 1 109 ? -8.818 -5.651 4.246 1.00 97.81 109 ARG A C 1
ATOM 857 O O . ARG A 1 109 ? -8.555 -4.629 4.883 1.00 97.81 109 ARG A O 1
ATOM 864 N N . ALA A 1 110 ? -9.972 -6.301 4.344 1.00 97.38 110 ALA A N 1
ATOM 865 C CA . ALA A 1 110 ? -10.992 -5.897 5.297 1.00 97.38 110 ALA A CA 1
ATOM 866 C C . ALA A 1 110 ? -10.435 -5.990 6.726 1.00 97.38 110 ALA A C 1
ATOM 868 O O . ALA A 1 110 ? -9.738 -6.945 7.077 1.00 97.38 110 ALA A O 1
ATOM 869 N N . SER A 1 111 ? -10.741 -4.989 7.539 1.00 95.94 111 SER A N 1
ATOM 870 C CA . SER A 1 111 ? -10.395 -4.925 8.954 1.00 95.94 111 SER A CA 1
ATOM 871 C C . SER A 1 111 ? -11.567 -4.341 9.749 1.00 95.94 111 SER A C 1
ATOM 873 O O . SER A 1 111 ? -12.612 -3.983 9.200 1.00 95.94 111 SER A O 1
ATOM 875 N N . SER A 1 112 ? -11.415 -4.272 11.069 1.00 93.81 112 SER A N 1
ATOM 876 C CA . SER A 1 112 ? -12.368 -3.599 11.946 1.00 93.81 112 SER A CA 1
ATOM 877 C C . SER A 1 112 ? -11.613 -2.791 12.989 1.00 93.81 112 SER A C 1
ATOM 879 O O . SER A 1 112 ? -10.641 -3.276 13.572 1.00 93.81 112 SER A O 1
ATOM 881 N N . VAL A 1 113 ? -12.052 -1.555 13.217 1.00 93.06 113 VAL A N 1
ATOM 882 C CA . VAL A 1 113 ? -11.486 -0.649 14.224 1.00 93.06 113 VAL A CA 1
ATOM 883 C C . VAL A 1 113 ? -12.626 -0.186 15.120 1.00 93.06 113 VAL A C 1
ATOM 885 O O . VAL A 1 113 ? -13.587 0.420 14.651 1.00 93.06 113 VAL A O 1
ATOM 888 N N . GLY A 1 114 ? -12.558 -0.521 16.411 1.00 90.38 114 GLY A N 1
ATOM 889 C CA . GLY A 1 114 ? -13.632 -0.203 17.360 1.00 90.38 114 GLY A CA 1
ATOM 890 C C . GLY A 1 114 ? -14.990 -0.811 16.980 1.00 90.38 114 GLY A C 1
ATOM 891 O O . GLY A 1 114 ? -16.021 -0.186 17.206 1.00 90.38 114 GLY A O 1
ATOM 892 N N . GLY A 1 115 ? -14.996 -1.985 16.335 1.00 91.12 115 GLY A N 1
ATOM 893 C CA . GLY A 1 115 ? -16.216 -2.665 15.884 1.00 91.12 115 GLY A CA 1
ATOM 894 C C . GLY A 1 115 ? -16.829 -2.105 14.596 1.00 91.12 115 GLY A C 1
ATOM 895 O O . GLY A 1 115 ? -17.857 -2.609 14.149 1.00 91.12 115 GLY A O 1
ATOM 896 N N . ARG A 1 116 ? -16.217 -1.086 13.979 1.00 91.00 116 ARG A N 1
ATOM 897 C CA . ARG A 1 116 ? -16.679 -0.499 12.716 1.00 91.00 116 ARG A CA 1
ATOM 898 C C . ARG A 1 116 ? -15.902 -1.070 11.527 1.00 91.00 116 ARG A C 1
ATOM 900 O O . ARG A 1 116 ? -14.689 -1.256 11.653 1.00 91.00 116 ARG A O 1
ATOM 907 N N . PRO A 1 117 ? -16.559 -1.299 10.374 1.00 95.19 117 PRO A N 1
ATOM 908 C CA . PRO A 1 117 ? -15.879 -1.718 9.154 1.00 95.19 117 PRO A CA 1
ATOM 909 C C . PRO A 1 117 ? -14.764 -0.745 8.763 1.00 95.19 117 PRO A C 1
ATOM 911 O O . PRO A 1 117 ? -14.971 0.469 8.717 1.00 95.19 117 PRO A O 1
ATOM 914 N N . ALA A 1 118 ? -13.593 -1.294 8.468 1.00 97.19 118 ALA A N 1
ATOM 915 C CA . ALA A 1 118 ? -12.418 -0.560 8.028 1.00 97.19 118 ALA A CA 1
ATOM 916 C C . ALA A 1 118 ? -11.637 -1.395 7.003 1.00 97.19 118 ALA A C 1
ATOM 918 O O . ALA A 1 118 ? -11.994 -2.535 6.689 1.00 97.19 118 ALA A O 1
ATOM 919 N N . SER A 1 119 ? -10.559 -0.822 6.481 1.00 98.25 119 SER A N 1
ATOM 920 C CA . SER A 1 119 ? -9.557 -1.576 5.736 1.00 98.25 119 SER A CA 1
ATOM 921 C C . SER A 1 119 ? -8.165 -1.305 6.267 1.00 98.25 119 SER A C 1
ATOM 923 O O . SER A 1 119 ? -7.802 -0.166 6.566 1.00 98.25 119 SER A O 1
ATOM 925 N N . GLU A 1 120 ? -7.367 -2.363 6.317 1.00 97.81 120 GLU A N 1
ATOM 926 C CA . GLU A 1 120 ? -5.937 -2.273 6.545 1.00 97.81 120 GLU A CA 1
ATOM 927 C C . GLU A 1 120 ? -5.248 -2.103 5.187 1.00 97.81 120 GLU A C 1
ATOM 929 O O . GLU A 1 120 ? -5.156 -3.056 4.415 1.00 97.81 120 GLU A O 1
ATOM 934 N N . LEU A 1 121 ? -4.799 -0.884 4.892 1.00 98.31 121 LEU A N 1
ATOM 935 C CA . LEU A 1 121 ? -4.138 -0.498 3.646 1.00 98.31 121 LEU A CA 1
ATOM 936 C C . LEU A 1 121 ? -2.618 -0.518 3.817 1.00 98.31 121 LEU A C 1
ATOM 938 O O . LEU A 1 121 ? -2.076 0.122 4.714 1.00 98.31 121 LEU A O 1
ATOM 942 N N . TRP A 1 122 ? -1.940 -1.205 2.909 1.00 97.81 122 TRP A N 1
ATOM 943 C CA . TRP A 1 122 ? -0.495 -1.343 2.819 1.00 97.81 122 TRP A CA 1
ATOM 944 C C . TRP A 1 122 ? 0.007 -0.675 1.539 1.00 97.81 122 TRP A C 1
ATOM 946 O O . TRP A 1 122 ? -0.574 -0.860 0.468 1.00 97.81 122 TRP A O 1
ATOM 956 N N . CYS A 1 123 ? 1.098 0.081 1.646 1.00 95.31 123 CYS A N 1
ATOM 957 C CA . CYS A 1 123 ? 1.779 0.700 0.511 1.00 95.31 123 CYS A CA 1
ATOM 958 C C . CYS A 1 123 ? 3.293 0.680 0.734 1.00 95.31 123 CYS A C 1
ATOM 960 O O . CYS A 1 123 ? 3.764 1.166 1.767 1.00 95.31 123 CYS A O 1
ATOM 962 N N . PHE A 1 124 ? 4.058 0.116 -0.203 1.00 91.75 124 PHE A N 1
ATOM 963 C CA . PHE A 1 124 ? 5.507 -0.034 -0.045 1.00 91.75 124 PHE A CA 1
ATOM 964 C C . PHE A 1 124 ? 6.249 -0.219 -1.370 1.00 91.75 124 PHE A C 1
ATOM 966 O O . PHE A 1 124 ? 5.679 -0.669 -2.362 1.00 91.75 124 PHE A O 1
ATOM 973 N N . ASP A 1 125 ? 7.543 0.101 -1.357 1.00 86.19 125 ASP A N 1
ATOM 974 C CA . ASP A 1 125 ? 8.468 -0.226 -2.445 1.00 86.19 125 ASP A CA 1
ATOM 975 C C . ASP A 1 125 ? 8.834 -1.717 -2.405 1.00 86.19 125 ASP A C 1
ATOM 977 O O . ASP A 1 125 ? 9.210 -2.248 -1.361 1.00 86.19 125 ASP A O 1
ATOM 981 N N . ALA A 1 126 ? 8.737 -2.390 -3.545 1.00 80.62 126 ALA A N 1
ATOM 982 C CA . ALA A 1 126 ? 9.027 -3.805 -3.716 1.00 80.62 126 ALA A CA 1
ATOM 983 C C . ALA A 1 126 ? 10.213 -4.076 -4.670 1.00 80.62 126 ALA A C 1
ATOM 985 O O . ALA A 1 126 ? 10.335 -5.194 -5.193 1.00 80.62 126 ALA A O 1
ATOM 986 N N . GLU A 1 127 ? 11.076 -3.089 -4.935 1.00 74.38 127 GLU A N 1
ATOM 987 C CA . GLU A 1 127 ? 12.255 -3.226 -5.799 1.00 74.38 127 GLU A CA 1
ATOM 988 C C . GLU A 1 127 ? 13.527 -3.589 -5.018 1.00 74.38 127 GLU A C 1
ATOM 990 O O . GLU A 1 127 ? 13.991 -2.860 -4.155 1.00 74.38 127 GLU A O 1
ATOM 995 N N . LEU A 1 128 ? 14.156 -4.724 -5.326 1.00 58.53 128 LEU A N 1
ATOM 996 C CA . LEU A 1 128 ? 15.219 -5.287 -4.476 1.00 58.53 128 LEU A CA 1
ATOM 997 C C . LEU A 1 128 ? 16.603 -4.630 -4.634 1.00 58.53 128 LEU A C 1
ATOM 999 O O . LEU A 1 128 ? 17.473 -4.849 -3.785 1.00 58.53 128 LEU A O 1
ATOM 1003 N N . VAL A 1 129 ? 16.832 -3.878 -5.717 1.00 54.09 129 VAL A N 1
ATOM 1004 C CA . VAL A 1 129 ? 18.187 -3.555 -6.216 1.00 54.09 129 VAL A CA 1
ATOM 1005 C C . VAL A 1 129 ? 18.433 -2.047 -6.403 1.00 54.09 129 VAL A C 1
ATOM 1007 O O . VAL A 1 129 ? 19.418 -1.663 -7.018 1.00 54.09 129 VAL A O 1
ATOM 1010 N N . SER A 1 130 ? 17.591 -1.174 -5.853 1.00 59.84 130 SER A N 1
ATOM 1011 C CA . SER A 1 130 ? 17.777 0.280 -5.963 1.00 59.84 130 SER A CA 1
ATOM 1012 C C . SER A 1 130 ? 18.828 0.835 -4.979 1.00 59.84 130 SER A C 1
ATOM 1014 O O . SER A 1 130 ? 19.114 0.222 -3.938 1.00 59.84 130 SER A O 1
ATOM 1016 N N . ASP A 1 131 ? 19.418 2.004 -5.294 1.00 58.28 131 ASP A N 1
ATOM 1017 C CA . ASP A 1 131 ? 20.235 2.763 -4.329 1.00 58.28 131 ASP A CA 1
ATOM 1018 C C . ASP A 1 131 ? 19.351 3.142 -3.129 1.00 58.28 131 ASP A C 1
ATOM 1020 O O . ASP A 1 131 ? 18.377 3.892 -3.284 1.00 58.28 131 ASP A O 1
ATOM 1024 N N . PRO A 1 132 ? 19.662 2.658 -1.918 1.00 57.00 132 PRO A N 1
ATOM 1025 C CA . PRO A 1 132 ? 18.778 2.831 -0.776 1.00 57.00 132 PRO A CA 1
ATOM 1026 C C . PRO A 1 132 ? 18.684 4.246 -0.266 1.00 57.00 132 PRO A C 1
ATOM 1028 O O . PRO A 1 132 ? 17.674 4.604 0.325 1.00 57.00 132 PRO A O 1
ATOM 1031 N N . SER A 1 133 ? 19.755 5.022 -0.400 1.00 61.03 133 SER A N 1
ATOM 1032 C CA . SER A 1 133 ? 19.800 6.359 0.183 1.00 61.03 133 SER A CA 1
ATOM 1033 C C . SER A 1 133 ? 18.801 7.271 -0.529 1.00 61.03 133 SER A C 1
ATOM 1035 O O . SER A 1 133 ? 17.976 7.925 0.108 1.00 61.03 133 SER A O 1
ATOM 1037 N N . VAL A 1 134 ? 18.811 7.213 -1.861 1.00 60.81 134 VAL A N 1
ATOM 1038 C CA . VAL A 1 134 ? 17.924 7.969 -2.745 1.00 60.81 134 VAL A CA 1
ATOM 1039 C C . VAL A 1 134 ? 16.503 7.408 -2.707 1.00 60.81 134 VAL A C 1
ATOM 1041 O O . VAL A 1 134 ? 15.545 8.167 -2.550 1.00 60.81 134 VAL A O 1
ATOM 1044 N N . THR A 1 135 ? 16.353 6.083 -2.794 1.00 66.88 135 THR A N 1
ATOM 1045 C CA . THR A 1 135 ? 15.028 5.444 -2.831 1.00 66.88 135 THR A CA 1
ATOM 1046 C C . THR A 1 135 ? 14.285 5.612 -1.512 1.00 66.88 135 THR A C 1
ATOM 1048 O O . THR A 1 135 ? 13.099 5.934 -1.524 1.00 66.88 135 THR A O 1
ATOM 1051 N N . ASN A 1 136 ? 14.971 5.493 -0.371 1.00 68.88 136 ASN A N 1
ATOM 1052 C CA . ASN A 1 136 ? 14.323 5.660 0.926 1.00 68.88 136 ASN A CA 1
ATOM 1053 C C . ASN A 1 136 ? 13.904 7.111 1.158 1.00 68.88 136 ASN A C 1
ATOM 1055 O O . ASN A 1 136 ? 12.760 7.337 1.519 1.00 68.88 136 ASN A O 1
ATOM 1059 N N . ALA A 1 137 ? 14.757 8.104 0.883 1.00 72.81 137 ALA A N 1
ATOM 1060 C CA . ALA A 1 137 ? 14.373 9.511 1.046 1.00 72.81 137 ALA A CA 1
ATOM 1061 C C . ALA A 1 137 ? 13.156 9.891 0.175 1.00 72.81 137 ALA A C 1
ATOM 1063 O O . ALA A 1 137 ? 12.257 10.620 0.610 1.00 72.81 137 ALA A O 1
ATOM 1064 N N . TYR A 1 138 ? 13.103 9.352 -1.045 1.00 76.50 138 TYR A N 1
ATOM 1065 C CA . TYR A 1 138 ? 11.945 9.482 -1.921 1.00 76.50 138 TYR A CA 1
ATOM 1066 C C . TYR A 1 138 ? 10.693 8.824 -1.326 1.00 76.50 138 TYR A C 1
ATOM 1068 O O . TYR A 1 138 ? 9.658 9.481 -1.216 1.00 76.50 138 TYR A O 1
ATOM 1076 N N . MET A 1 139 ? 10.785 7.554 -0.922 1.00 83.62 139 MET A N 1
ATOM 1077 C CA . MET A 1 139 ? 9.655 6.805 -0.370 1.00 83.62 139 MET A CA 1
ATOM 1078 C C . MET A 1 139 ? 9.151 7.400 0.946 1.00 83.62 139 MET A C 1
ATOM 1080 O O . MET A 1 139 ? 7.945 7.450 1.159 1.00 83.62 139 MET A O 1
ATOM 1084 N N . ASP A 1 140 ? 10.035 7.913 1.799 1.00 83.06 140 ASP A N 1
ATOM 1085 C CA . ASP A 1 140 ? 9.677 8.630 3.027 1.00 83.06 140 ASP A CA 1
ATOM 1086 C C . ASP A 1 140 ? 8.788 9.831 2.708 1.00 83.06 140 ASP A C 1
ATOM 1088 O O . ASP A 1 140 ? 7.715 9.995 3.287 1.00 83.06 140 ASP A O 1
ATOM 1092 N N . THR A 1 141 ? 9.216 10.634 1.732 1.00 84.62 141 THR A N 1
ATOM 1093 C CA . THR A 1 141 ? 8.479 11.817 1.283 1.00 84.62 141 THR A CA 1
ATOM 1094 C C . THR A 1 141 ? 7.151 11.424 0.641 1.00 84.62 141 THR A C 1
ATOM 1096 O O . THR A 1 141 ? 6.113 11.994 0.968 1.00 84.62 141 THR A O 1
ATOM 1099 N N . ALA A 1 142 ? 7.161 10.441 -0.262 1.00 87.75 142 ALA A N 1
ATOM 1100 C CA . ALA A 1 142 ? 5.972 10.022 -0.994 1.00 87.75 142 ALA A CA 1
ATOM 1101 C C . ALA A 1 142 ? 4.915 9.402 -0.067 1.00 87.75 142 ALA A C 1
ATOM 1103 O O . ALA A 1 142 ? 3.737 9.732 -0.171 1.00 87.75 142 ALA A O 1
ATOM 1104 N N . LEU A 1 143 ? 5.314 8.554 0.884 1.00 92.38 143 LEU A N 1
ATOM 1105 C CA . LEU A 1 143 ? 4.370 7.950 1.827 1.00 92.38 143 LEU A CA 1
ATOM 1106 C C . LEU A 1 143 ? 3.834 8.969 2.850 1.00 92.38 143 LEU A C 1
ATOM 1108 O O . LEU A 1 143 ? 2.675 8.866 3.257 1.00 92.38 143 LEU A O 1
ATOM 1112 N N . ALA A 1 144 ? 4.626 9.983 3.220 1.00 90.94 144 ALA A N 1
ATOM 1113 C CA . ALA A 1 144 ? 4.139 11.108 4.020 1.00 90.94 144 ALA A CA 1
ATOM 1114 C C . ALA A 1 144 ? 3.107 11.951 3.244 1.00 90.94 144 ALA A C 1
ATOM 1116 O O . ALA A 1 144 ? 2.012 12.197 3.744 1.00 90.94 144 ALA A O 1
ATOM 1117 N N . GLU A 1 145 ? 3.396 12.311 1.988 1.00 91.62 145 GLU A N 1
ATOM 1118 C CA . GLU A 1 145 ? 2.449 13.030 1.119 1.00 91.62 145 GLU A CA 1
ATOM 1119 C C . GLU A 1 145 ? 1.163 12.215 0.862 1.00 91.62 145 GLU A C 1
ATOM 1121 O O . GLU A 1 145 ? 0.072 12.790 0.806 1.00 91.62 145 GLU A O 1
ATOM 1126 N N . LEU A 1 146 ? 1.272 10.886 0.733 1.00 94.81 146 LEU A N 1
ATOM 1127 C CA . LEU A 1 146 ? 0.130 9.970 0.652 1.00 94.81 146 LEU A CA 1
ATOM 1128 C C . LEU A 1 146 ? -0.694 10.001 1.942 1.00 94.81 146 LEU A C 1
ATOM 1130 O O . LEU A 1 146 ? -1.917 10.090 1.882 1.00 94.81 146 LEU A O 1
ATOM 1134 N N . THR A 1 147 ? -0.045 9.970 3.105 1.00 96.31 147 THR A N 1
ATOM 1135 C CA . THR A 1 147 ? -0.729 10.095 4.400 1.00 96.31 147 THR A CA 1
ATOM 1136 C C . THR A 1 147 ? -1.514 11.394 4.485 1.00 96.31 147 THR A C 1
ATOM 1138 O O . THR A 1 147 ? -2.700 11.361 4.813 1.00 96.31 147 THR A O 1
ATOM 1141 N N . ASP A 1 148 ? -0.918 12.519 4.093 1.00 95.62 148 ASP A N 1
ATOM 1142 C CA . ASP A 1 148 ? -1.637 13.790 4.051 1.00 95.62 148 ASP A CA 1
ATOM 1143 C C . ASP A 1 148 ? -2.808 13.747 3.061 1.00 95.62 148 ASP A C 1
ATOM 1145 O O . ASP A 1 148 ? -3.879 14.285 3.337 1.00 95.62 148 ASP A O 1
ATOM 1149 N N . ALA A 1 149 ? -2.641 13.101 1.903 1.00 95.19 149 ALA A N 1
ATOM 1150 C CA . ALA A 1 149 ? -3.703 12.964 0.908 1.00 95.19 149 ALA A CA 1
ATOM 1151 C C . ALA A 1 149 ? -4.890 12.135 1.419 1.00 95.19 149 ALA A C 1
ATOM 1153 O O . ALA A 1 149 ? -6.038 12.527 1.201 1.00 95.19 149 ALA A O 1
ATOM 1154 N N . LEU A 1 150 ? -4.636 11.031 2.124 1.00 96.44 150 LEU A N 1
ATOM 1155 C CA . LEU A 1 150 ? -5.678 10.221 2.763 1.00 96.44 150 LEU A CA 1
ATOM 1156 C C . LEU A 1 150 ? -6.315 10.969 3.949 1.00 96.44 150 LEU A C 1
ATOM 1158 O O . LEU A 1 150 ? -7.525 10.879 4.161 1.00 96.44 150 LEU A O 1
ATOM 1162 N N . GLY A 1 151 ? -5.525 11.750 4.690 1.00 96.56 151 GLY A N 1
ATOM 1163 C CA . GLY A 1 151 ? -5.991 12.598 5.788 1.00 96.56 151 GLY A CA 1
ATOM 1164 C C . GLY A 1 151 ? -6.919 13.719 5.321 1.00 96.56 151 GLY A C 1
ATOM 1165 O O . GLY A 1 151 ? -7.995 13.891 5.884 1.00 96.56 151 GLY A O 1
ATOM 1166 N N . ARG A 1 152 ? -6.571 14.421 4.233 1.00 96.69 152 ARG A N 1
ATOM 1167 C CA . ARG A 1 152 ? -7.425 15.455 3.612 1.00 96.69 152 ARG A CA 1
ATOM 1168 C C . ARG A 1 152 ? -8.756 14.904 3.100 1.00 96.69 152 ARG A C 1
ATOM 1170 O O . ARG A 1 152 ? -9.738 15.632 3.063 1.00 96.69 152 ARG A O 1
ATOM 1177 N N . GLN A 1 153 ? -8.796 13.627 2.724 1.00 95.62 153 GLN A N 1
ATOM 1178 C CA . GLN A 1 153 ? -10.032 12.931 2.354 1.00 95.62 153 GLN A CA 1
ATOM 1179 C C . GLN A 1 153 ? -10.882 12.526 3.571 1.00 95.62 153 GLN A C 1
ATOM 1181 O O . GLN A 1 153 ? -11.993 12.036 3.391 1.00 95.62 153 GLN A O 1
ATOM 1186 N N . GLY A 1 154 ? -10.375 12.689 4.798 1.00 96.25 154 GLY A N 1
ATOM 1187 C CA . GLY A 1 154 ? -11.081 12.335 6.030 1.00 96.25 154 GLY A CA 1
ATOM 1188 C C . GLY A 1 154 ? -11.232 10.830 6.258 1.00 96.25 154 GLY A C 1
ATOM 1189 O O . GLY A 1 154 ? -12.089 10.421 7.035 1.00 96.25 154 GLY A O 1
ATOM 1190 N N . ILE A 1 155 ? -10.436 9.993 5.578 1.00 96.38 155 ILE A N 1
ATOM 1191 C CA . ILE A 1 155 ? -10.592 8.529 5.627 1.00 96.38 155 ILE A CA 1
ATOM 1192 C C . ILE A 1 155 ? -9.601 7.824 6.553 1.00 96.38 155 ILE A C 1
ATOM 1194 O O . ILE A 1 155 ? -9.775 6.635 6.803 1.00 96.38 155 ILE A O 1
ATOM 1198 N N . LEU A 1 156 ? -8.565 8.502 7.051 1.00 97.06 156 LEU A N 1
ATOM 1199 C CA . LEU A 1 156 ? -7.633 7.910 8.014 1.00 97.06 156 LEU A CA 1
ATOM 1200 C C . LEU A 1 156 ? -8.299 7.766 9.386 1.00 97.06 156 LEU A C 1
ATOM 1202 O O . LEU A 1 156 ? -8.768 8.745 9.959 1.00 97.06 156 LEU A O 1
ATOM 1206 N N . LEU A 1 157 ? -8.290 6.549 9.931 1.00 96.31 157 LEU A N 1
ATOM 1207 C CA . LEU A 1 157 ? -8.797 6.263 11.279 1.00 96.31 157 LEU A CA 1
ATOM 1208 C C . LEU A 1 157 ? -7.749 6.529 12.368 1.00 96.31 157 LEU A C 1
ATOM 1210 O O . LEU A 1 157 ? -8.089 6.738 13.529 1.00 96.31 157 LEU A O 1
ATOM 1214 N N . SER A 1 158 ? -6.471 6.508 11.998 1.00 93.69 158 SER A N 1
ATOM 1215 C CA . SER A 1 158 ? -5.339 6.833 12.860 1.00 93.69 158 SER A CA 1
ATOM 1216 C C . SER A 1 158 ? -4.145 7.253 12.008 1.00 93.69 158 SER A C 1
ATOM 1218 O O . SER A 1 158 ? -4.129 7.029 10.794 1.00 93.69 158 SER A O 1
ATOM 1220 N N . TYR A 1 159 ? -3.108 7.798 12.647 1.00 93.62 159 TYR A N 1
ATOM 1221 C CA . TYR A 1 159 ? -1.839 8.026 11.961 1.00 93.62 159 TYR A CA 1
ATOM 1222 C C . TYR A 1 159 ? -1.263 6.689 11.443 1.00 93.62 159 TYR A C 1
ATOM 1224 O O . TYR A 1 159 ? -1.252 5.708 12.202 1.00 93.62 159 TYR A O 1
ATOM 1232 N N . PRO A 1 160 ? -0.816 6.605 10.174 1.00 96.50 160 PRO A N 1
ATOM 1233 C CA . PRO A 1 160 ? -0.243 5.383 9.622 1.00 96.50 160 PRO A CA 1
ATOM 1234 C C . PRO A 1 160 ? 1.038 4.954 10.333 1.00 96.50 160 PRO A C 1
ATOM 1236 O O . PRO A 1 160 ? 1.843 5.770 10.783 1.00 96.50 160 PRO A O 1
ATOM 1239 N N . ARG A 1 161 ? 1.257 3.642 10.402 1.00 94.50 161 ARG A N 1
ATOM 1240 C CA . ARG A 1 161 ? 2.503 3.072 10.915 1.00 94.50 161 ARG A CA 1
ATOM 1241 C C . ARG A 1 161 ? 3.504 2.916 9.786 1.00 94.50 161 ARG A C 1
ATOM 1243 O O . ARG A 1 161 ? 3.152 2.434 8.712 1.00 94.50 161 ARG A O 1
ATOM 1250 N N . TYR A 1 162 ? 4.757 3.240 10.081 1.00 91.06 162 TYR A N 1
ATOM 1251 C CA . TYR A 1 162 ? 5.872 3.098 9.157 1.00 91.06 162 TYR A CA 1
ATOM 1252 C C . TYR A 1 162 ? 6.910 2.145 9.722 1.00 91.06 162 TYR A C 1
ATOM 1254 O O . TYR A 1 162 ? 7.273 2.247 10.893 1.00 91.06 162 TYR A O 1
ATOM 1262 N N . PHE A 1 163 ? 7.404 1.229 8.900 1.00 87.75 163 PHE A N 1
ATOM 1263 C CA . PHE A 1 163 ? 8.475 0.320 9.296 1.00 87.75 163 PHE A CA 1
ATOM 1264 C C . PHE A 1 163 ? 9.249 -0.185 8.081 1.00 87.75 163 PHE A C 1
ATOM 1266 O O . PHE A 1 163 ? 8.838 -0.014 6.938 1.00 87.75 163 PHE A O 1
ATOM 1273 N N . LEU A 1 164 ? 10.397 -0.800 8.342 1.00 84.44 164 LEU A N 1
ATOM 1274 C CA . LEU A 1 164 ? 11.245 -1.402 7.321 1.00 84.44 164 LEU A CA 1
ATOM 1275 C C . LEU A 1 164 ? 10.870 -2.871 7.111 1.00 84.44 164 LEU A C 1
ATOM 1277 O O . LEU A 1 164 ? 10.495 -3.547 8.073 1.00 84.44 164 LEU A O 1
ATOM 1281 N N . SER A 1 165 ? 11.042 -3.396 5.892 1.00 79.81 165 SER A N 1
ATOM 1282 C CA . SER A 1 165 ? 10.700 -4.795 5.560 1.00 79.81 165 SER A CA 1
ATOM 1283 C C . SER A 1 165 ? 11.305 -5.831 6.507 1.00 79.81 165 SER A C 1
ATOM 1285 O O . SER A 1 165 ? 10.735 -6.908 6.664 1.00 79.81 165 SER A O 1
ATOM 1287 N N . GLY A 1 166 ? 12.462 -5.531 7.101 1.00 79.31 166 GLY A N 1
ATOM 1288 C CA . GLY A 1 166 ? 13.157 -6.393 8.058 1.00 79.31 166 GLY A CA 1
ATOM 1289 C C . GLY A 1 166 ? 12.354 -6.757 9.296 1.00 79.31 166 GLY A C 1
ATOM 1290 O O . GLY A 1 166 ? 12.581 -7.803 9.899 1.00 79.31 166 GLY A O 1
ATOM 1291 N N . ASN A 1 167 ? 11.396 -5.901 9.648 1.00 84.94 167 ASN A N 1
ATOM 1292 C CA . ASN A 1 167 ? 10.529 -6.074 10.806 1.00 84.94 167 ASN A CA 1
ATOM 1293 C C . ASN A 1 167 ? 9.286 -6.917 10.487 1.00 84.94 167 ASN A C 1
ATOM 1295 O O . ASN A 1 167 ? 8.481 -7.177 11.378 1.00 84.94 167 ASN A O 1
ATOM 1299 N N . LEU A 1 168 ? 9.105 -7.322 9.227 1.00 87.69 168 LEU A N 1
ATOM 1300 C CA . LEU A 1 168 ? 7.973 -8.131 8.806 1.00 87.69 168 LEU A CA 1
ATOM 1301 C C . LEU A 1 168 ? 8.291 -9.630 8.971 1.00 87.69 168 LEU A C 1
ATOM 1303 O O . LEU A 1 168 ? 9.390 -10.059 8.601 1.00 87.69 168 LEU A O 1
ATOM 1307 N N . PRO A 1 169 ? 7.348 -10.450 9.476 1.00 88.69 169 PRO A N 1
ATOM 1308 C CA . PRO A 1 169 ? 7.504 -11.901 9.492 1.00 88.69 169 PRO A CA 1
ATOM 1309 C C . PRO A 1 169 ? 7.816 -12.446 8.092 1.00 88.69 169 PRO A C 1
ATOM 1311 O O . PRO A 1 169 ? 7.248 -12.000 7.094 1.00 88.69 169 PRO A O 1
ATOM 1314 N N . LYS A 1 170 ? 8.744 -13.405 8.001 1.00 87.00 170 LYS A N 1
ATOM 1315 C CA . LYS A 1 170 ? 9.239 -13.927 6.710 1.00 87.00 170 LYS A CA 1
ATOM 1316 C C . LYS A 1 170 ? 8.176 -14.685 5.912 1.00 87.00 170 LYS A C 1
ATOM 1318 O O . LYS A 1 170 ? 8.310 -14.822 4.700 1.00 87.00 170 LYS A O 1
ATOM 1323 N N . ASP A 1 171 ? 7.175 -15.205 6.605 1.00 88.81 171 ASP A N 1
ATOM 1324 C CA . ASP A 1 171 ? 6.003 -15.912 6.096 1.00 88.81 171 ASP A CA 1
ATOM 1325 C C . ASP A 1 171 ? 4.842 -14.968 5.743 1.00 88.81 171 ASP A C 1
ATOM 1327 O O . ASP A 1 171 ? 3.836 -15.405 5.189 1.00 88.81 171 ASP A O 1
ATOM 1331 N N . HIS A 1 172 ? 4.976 -13.663 5.999 1.00 91.19 172 HIS A N 1
ATOM 1332 C CA . HIS A 1 172 ? 3.955 -12.693 5.627 1.00 91.19 172 HIS A CA 1
ATOM 1333 C C . HIS A 1 172 ? 3.804 -12.613 4.096 1.00 91.19 172 HIS A C 1
ATOM 1335 O O . HIS A 1 172 ? 4.790 -12.541 3.356 1.00 91.19 172 HIS A O 1
ATOM 1341 N N . VAL A 1 173 ? 2.561 -12.556 3.605 1.00 92.50 173 VAL A N 1
ATOM 1342 C CA . VAL A 1 173 ? 2.241 -12.486 2.160 1.00 92.50 173 VAL A CA 1
ATOM 1343 C C . VAL A 1 173 ? 2.897 -11.276 1.495 1.00 92.50 173 VAL A C 1
ATOM 1345 O O . VAL A 1 173 ? 3.401 -11.367 0.383 1.00 92.50 173 VAL A O 1
ATOM 1348 N N . LEU A 1 174 ? 2.946 -10.149 2.202 1.00 92.75 174 LEU A N 1
ATOM 1349 C CA . LEU A 1 174 ? 3.559 -8.915 1.706 1.00 92.75 174 LEU A CA 1
ATOM 1350 C C . LEU A 1 174 ? 5.071 -8.823 1.965 1.00 92.75 174 LEU A C 1
ATOM 1352 O O . LEU A 1 174 ? 5.661 -7.784 1.707 1.00 92.75 174 LEU A O 1
ATOM 1356 N N . TYR A 1 175 ? 5.719 -9.884 2.458 1.00 89.69 175 TYR A N 1
ATOM 1357 C CA . TYR A 1 175 ? 7.178 -9.922 2.550 1.00 89.69 175 TYR A CA 1
ATOM 1358 C C . TYR A 1 175 ? 7.801 -9.935 1.154 1.00 89.69 175 TYR A C 1
ATOM 1360 O O . TYR A 1 175 ? 7.304 -10.605 0.250 1.00 89.69 175 TYR A O 1
ATOM 1368 N N . TRP A 1 176 ? 8.925 -9.238 0.970 1.00 84.00 176 TRP A N 1
ATOM 1369 C CA . TRP A 1 176 ? 9.546 -9.065 -0.351 1.00 84.00 176 TRP A CA 1
ATOM 1370 C C . TRP A 1 176 ? 9.771 -10.393 -1.095 1.00 84.00 176 TRP A C 1
ATOM 1372 O O . TRP A 1 176 ? 9.633 -10.461 -2.317 1.00 84.00 176 TRP A O 1
ATOM 1382 N N . ARG A 1 177 ? 10.102 -11.469 -0.366 1.00 84.38 177 ARG A N 1
ATOM 1383 C CA . ARG A 1 177 ? 10.343 -12.792 -0.954 1.00 84.38 177 ARG A CA 1
ATOM 1384 C C . ARG A 1 177 ? 9.043 -13.424 -1.442 1.00 84.38 177 ARG A C 1
ATOM 1386 O O . ARG A 1 177 ? 9.028 -14.001 -2.526 1.00 84.38 177 ARG A O 1
ATOM 1393 N N . SER A 1 178 ? 7.967 -13.270 -0.678 1.00 89.44 178 SER A N 1
ATOM 1394 C CA . SER A 1 178 ? 6.613 -13.674 -1.060 1.00 89.44 178 SER A CA 1
ATOM 1395 C C . SER A 1 178 ? 6.149 -12.903 -2.300 1.00 89.44 178 SER A C 1
ATOM 1397 O O . SER A 1 178 ? 5.658 -13.509 -3.248 1.00 89.44 178 SER A O 1
ATOM 1399 N N . ILE A 1 179 ? 6.429 -11.597 -2.373 1.00 89.94 179 ILE A N 1
ATOM 1400 C CA . ILE A 1 179 ? 6.156 -10.757 -3.553 1.00 89.94 179 ILE A CA 1
ATOM 1401 C C . ILE A 1 179 ? 6.953 -11.221 -4.778 1.00 89.94 179 ILE A C 1
ATOM 1403 O O . ILE A 1 179 ? 6.395 -11.354 -5.867 1.00 89.94 179 ILE A O 1
ATOM 1407 N N . ALA A 1 180 ? 8.238 -11.547 -4.621 1.00 87.75 180 ALA A N 1
ATOM 1408 C CA . ALA A 1 180 ? 9.044 -12.095 -5.712 1.00 87.75 180 ALA A CA 1
ATOM 1409 C C . ALA A 1 180 ? 8.488 -13.436 -6.234 1.00 87.75 180 ALA A C 1
ATOM 1411 O O . ALA A 1 180 ? 8.471 -13.670 -7.446 1.00 87.75 180 ALA A O 1
ATOM 1412 N N . ILE A 1 181 ? 7.998 -14.299 -5.337 1.00 89.88 181 ILE A N 1
ATOM 1413 C CA . ILE A 1 181 ? 7.332 -15.55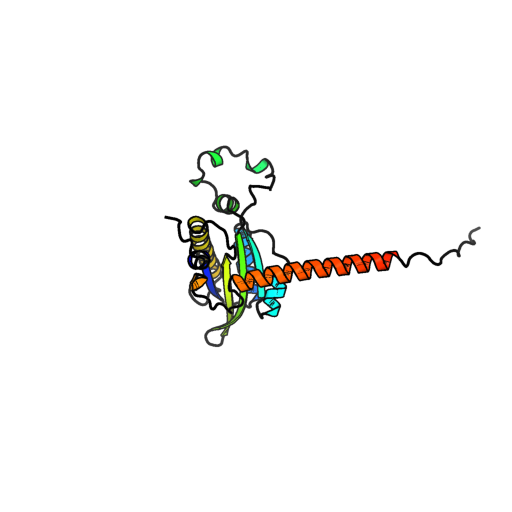9 -5.696 1.00 89.88 181 ILE A CA 1
ATOM 1414 C C . ILE A 1 181 ? 6.015 -15.282 -6.431 1.00 89.88 181 ILE A C 1
ATOM 1416 O O . ILE A 1 181 ? 5.803 -15.855 -7.500 1.00 89.88 181 ILE A O 1
ATOM 1420 N N . MET A 1 182 ? 5.178 -14.367 -5.931 1.00 91.06 182 MET A N 1
ATOM 1421 C CA . MET A 1 182 ? 3.920 -13.972 -6.579 1.00 91.06 182 MET A CA 1
ATOM 1422 C C . MET A 1 182 ? 4.148 -13.425 -7.990 1.00 91.06 182 MET A C 1
ATOM 1424 O O . MET A 1 182 ? 3.489 -13.867 -8.926 1.00 91.06 182 MET A O 1
ATOM 1428 N N . ARG A 1 183 ? 5.135 -12.541 -8.191 1.00 89.56 183 ARG A N 1
ATOM 1429 C CA . ARG A 1 183 ? 5.505 -12.043 -9.531 1.00 89.56 183 ARG A CA 1
ATOM 1430 C C . ARG A 1 183 ? 5.896 -13.182 -10.475 1.00 89.56 183 ARG A C 1
ATOM 1432 O O . ARG A 1 183 ? 5.515 -13.178 -11.645 1.00 89.56 183 ARG A O 1
ATOM 1439 N N . LYS A 1 184 ? 6.651 -14.171 -9.981 1.00 89.44 184 LYS A N 1
ATOM 1440 C CA . LYS A 1 184 ? 7.025 -15.355 -10.769 1.00 89.44 184 LYS A CA 1
ATOM 1441 C C . LYS A 1 184 ? 5.796 -16.196 -11.124 1.00 89.44 184 LYS A C 1
ATOM 1443 O O . LYS A 1 184 ? 5.679 -16.619 -12.271 1.00 89.44 184 LYS A O 1
ATOM 1448 N N . ALA A 1 185 ? 4.885 -16.409 -10.177 1.00 89.75 185 ALA A N 1
ATOM 1449 C CA . ALA A 1 185 ? 3.638 -17.134 -10.404 1.00 89.75 185 ALA A CA 1
ATOM 1450 C C . ALA A 1 185 ? 2.747 -16.419 -11.431 1.00 89.75 185 ALA A C 1
ATOM 1452 O O . ALA A 1 185 ? 2.349 -17.034 -12.417 1.00 89.75 185 ALA A O 1
ATOM 1453 N N . ALA A 1 186 ? 2.546 -15.108 -11.280 1.00 88.12 186 ALA A N 1
ATOM 1454 C CA . ALA A 1 186 ? 1.804 -14.276 -12.226 1.00 88.12 186 ALA A CA 1
ATOM 1455 C C . ALA A 1 186 ? 2.398 -14.343 -13.644 1.00 88.12 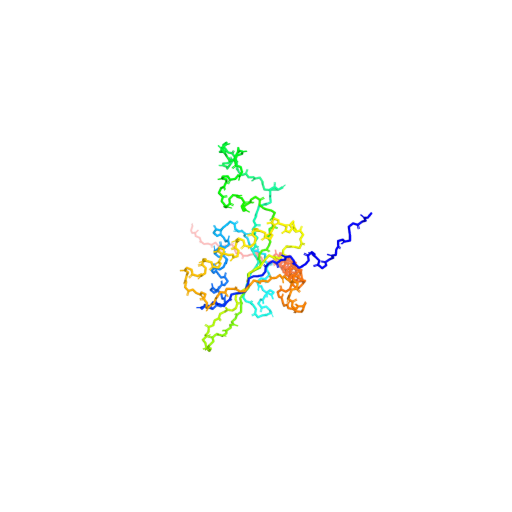186 ALA A C 1
ATOM 1457 O O . ALA A 1 186 ? 1.678 -14.542 -14.621 1.00 88.12 186 ALA A O 1
ATOM 1458 N N . LYS A 1 187 ? 3.731 -14.264 -13.769 1.00 87.31 187 LYS A N 1
ATOM 1459 C CA . LYS A 1 187 ? 4.418 -14.407 -15.062 1.00 87.31 187 LYS A CA 1
ATOM 1460 C C . LYS A 1 187 ? 4.183 -15.782 -15.691 1.00 87.31 187 LYS A C 1
ATOM 1462 O O . LYS A 1 187 ? 3.969 -15.866 -16.900 1.00 87.31 187 LYS A O 1
ATOM 1467 N N . ASN A 1 188 ? 4.236 -16.844 -14.890 1.00 86.69 188 ASN A N 1
ATOM 1468 C CA . ASN A 1 188 ? 4.008 -18.206 -15.363 1.00 86.69 188 ASN A CA 1
ATOM 1469 C C . ASN A 1 188 ? 2.559 -18.401 -15.829 1.00 86.69 188 ASN A C 1
ATOM 1471 O O . ASN A 1 188 ? 2.354 -18.924 -16.919 1.00 86.69 188 ASN A O 1
ATOM 1475 N N . GLU A 1 189 ? 1.572 -17.927 -15.066 1.00 84.62 189 GLU A N 1
ATOM 1476 C CA . GLU A 1 189 ? 0.146 -17.991 -15.426 1.00 84.62 189 GLU A CA 1
ATOM 1477 C C . GLU A 1 189 ? -0.166 -17.177 -16.694 1.00 84.62 189 GLU A C 1
ATOM 1479 O O . GLU A 1 189 ? -0.888 -17.630 -17.584 1.00 84.62 189 GLU A O 1
ATOM 1484 N N . ALA A 1 190 ? 0.456 -16.007 -16.850 1.00 80.62 190 ALA A N 1
ATOM 1485 C CA . ALA A 1 190 ? 0.339 -15.211 -18.070 1.00 80.62 190 ALA A CA 1
ATOM 1486 C C . ALA A 1 190 ? 0.986 -15.887 -19.295 1.00 80.62 190 ALA A C 1
ATOM 1488 O O . ALA A 1 190 ? 0.581 -15.631 -20.435 1.00 80.62 190 ALA A O 1
ATOM 1489 N N . TRP A 1 191 ? 2.013 -16.717 -19.090 1.00 72.88 191 TRP A N 1
ATOM 1490 C CA . TRP A 1 191 ? 2.653 -17.488 -20.156 1.00 72.88 191 TRP A CA 1
ATOM 1491 C C . TRP A 1 191 ? 1.819 -18.713 -20.546 1.00 72.88 191 TRP A C 1
ATOM 1493 O O . TRP A 1 191 ? 1.572 -18.921 -21.736 1.00 72.88 191 TRP A O 1
ATOM 1503 N N . THR A 1 192 ? 1.307 -19.470 -19.571 1.00 76.19 192 THR A N 1
ATOM 1504 C CA . THR A 1 192 ? 0.444 -20.635 -19.824 1.00 76.19 192 THR A CA 1
ATOM 1505 C C . THR A 1 192 ? -0.866 -20.234 -20.494 1.00 76.19 192 THR A C 1
ATOM 1507 O O . THR A 1 192 ? -1.247 -20.851 -21.487 1.00 76.19 192 THR A O 1
ATOM 1510 N N . GLY A 1 193 ? -1.509 -19.145 -20.055 1.00 70.62 193 GLY A N 1
ATOM 1511 C CA . GLY A 1 193 ? -2.713 -18.614 -20.704 1.00 70.62 193 GLY A CA 1
ATOM 1512 C C . GLY A 1 193 ? -2.485 -18.233 -22.173 1.00 70.62 193 GLY A C 1
ATOM 1513 O O . GLY A 1 193 ? -3.346 -18.467 -23.024 1.00 70.62 193 GLY A O 1
ATOM 1514 N N . ARG A 1 194 ? -1.289 -17.724 -22.506 1.00 61.31 194 ARG A N 1
ATOM 1515 C CA . ARG A 1 194 ? -0.889 -17.413 -23.889 1.00 61.31 194 ARG A CA 1
ATOM 1516 C C . ARG A 1 194 ? -0.673 -18.669 -24.731 1.00 61.31 194 ARG A C 1
ATOM 1518 O O . ARG A 1 194 ? -1.134 -18.705 -25.869 1.00 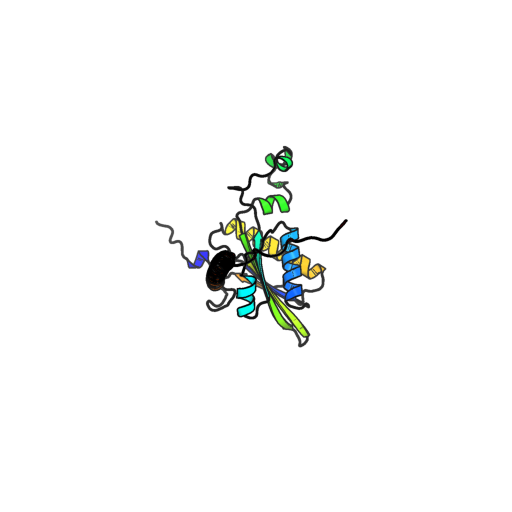61.31 194 ARG A O 1
ATOM 1525 N N . GLY A 1 195 ? -0.017 -19.689 -24.174 1.00 59.88 195 GLY A N 1
ATOM 1526 C CA . GLY A 1 195 ? 0.185 -20.985 -24.828 1.00 59.88 195 GLY A CA 1
ATOM 1527 C C . GLY A 1 195 ? -1.136 -21.696 -25.132 1.00 59.88 195 GLY A C 1
ATOM 1528 O O . GLY A 1 195 ? -1.358 -22.126 -26.263 1.00 59.88 195 GLY A O 1
ATOM 1529 N N . SER A 1 196 ? -2.063 -21.717 -24.172 1.00 57.56 196 SER A N 1
ATOM 1530 C CA . SER A 1 196 ? -3.403 -22.291 -24.355 1.00 57.56 196 SER A CA 1
ATOM 1531 C C . SER A 1 196 ? -4.232 -21.524 -25.393 1.00 57.56 196 SER A C 1
ATOM 1533 O O . SER A 1 196 ? -4.873 -22.136 -26.245 1.00 57.56 196 SER A O 1
ATOM 1535 N N . SER A 1 197 ? -4.166 -20.186 -25.403 1.00 56.88 197 SER A N 1
ATOM 1536 C CA . SER A 1 197 ? -4.818 -19.352 -26.430 1.00 56.88 197 SER A CA 1
ATOM 1537 C C . SER A 1 197 ? -4.212 -19.498 -27.833 1.00 56.88 197 SER A C 1
ATOM 1539 O O . SER A 1 197 ? -4.917 -19.308 -28.827 1.00 56.88 197 SER A O 1
ATOM 1541 N N . ALA A 1 198 ? -2.914 -19.790 -27.942 1.00 56.38 198 ALA A N 1
ATOM 1542 C CA . ALA A 1 198 ? -2.261 -20.060 -29.222 1.00 56.38 198 ALA A CA 1
ATOM 1543 C C . ALA A 1 198 ? -2.677 -21.433 -29.778 1.00 56.38 198 ALA A C 1
ATOM 1545 O O . ALA A 1 198 ? -2.984 -21.539 -30.965 1.00 56.38 198 ALA A O 1
ATOM 1546 N N . ASN A 1 199 ? -2.786 -22.446 -28.911 1.00 53.19 199 ASN A N 1
ATOM 1547 C CA . ASN A 1 199 ? -3.239 -23.789 -29.286 1.00 53.19 199 ASN A CA 1
ATOM 1548 C C . ASN A 1 199 ? -4.742 -23.843 -29.631 1.00 53.19 199 ASN A C 1
ATOM 1550 O O . ASN A 1 199 ? -5.159 -24.563 -30.534 1.00 53.19 199 ASN A O 1
ATOM 1554 N N . ALA A 1 200 ? -5.575 -23.035 -28.969 1.00 52.91 200 ALA A N 1
ATOM 1555 C CA . ALA A 1 200 ? -6.989 -22.908 -29.333 1.00 52.91 200 ALA A CA 1
ATOM 1556 C C . ALA A 1 200 ? -7.175 -22.261 -30.721 1.00 52.91 200 ALA A C 1
ATOM 1558 O O . ALA A 1 200 ? -8.038 -22.674 -31.499 1.00 52.91 200 ALA A O 1
ATOM 1559 N N . ARG A 1 201 ? -6.324 -21.282 -31.068 1.00 50.78 201 ARG A N 1
ATOM 1560 C CA . ARG A 1 201 ? -6.333 -20.619 -32.382 1.00 50.78 201 ARG A CA 1
ATOM 1561 C C . ARG A 1 201 ? -5.799 -21.490 -33.521 1.00 50.78 201 ARG A C 1
ATOM 1563 O O . ARG A 1 201 ? -6.245 -21.301 -34.650 1.00 50.78 201 ARG A O 1
ATOM 1570 N N . SER A 1 202 ? -4.885 -22.428 -33.259 1.00 52.62 202 SER A N 1
ATOM 1571 C CA . SER A 1 202 ? -4.459 -23.413 -34.266 1.00 52.62 202 SER A CA 1
ATOM 1572 C C . SER A 1 202 ? -5.531 -24.482 -34.504 1.00 52.62 202 SER A C 1
ATOM 1574 O O . SER A 1 202 ? -5.772 -24.842 -35.653 1.00 52.62 202 SER A O 1
ATOM 1576 N N . SER A 1 203 ? -6.247 -24.905 -33.456 1.00 49.75 203 SER A N 1
ATOM 1577 C CA . SER A 1 203 ? -7.360 -25.861 -33.555 1.00 49.75 203 SER A CA 1
ATOM 1578 C C . SER A 1 203 ? -8.544 -25.322 -34.379 1.00 49.75 203 SER A C 1
ATOM 1580 O O . SER A 1 203 ? -9.030 -26.007 -35.275 1.00 49.75 203 SER A O 1
ATOM 1582 N N . HIS A 1 204 ? -8.937 -24.054 -34.197 1.00 48.72 204 HIS A N 1
ATOM 1583 C CA . HIS A 1 204 ? -9.997 -23.423 -35.009 1.00 48.72 204 HIS A CA 1
ATOM 1584 C C . HIS A 1 204 ? -9.612 -23.148 -36.471 1.00 48.72 204 HIS A C 1
ATOM 1586 O O . HIS A 1 204 ? -10.483 -22.875 -37.294 1.00 48.72 204 HIS A O 1
ATOM 1592 N N . ARG A 1 205 ? -8.320 -23.197 -36.821 1.00 48.78 205 ARG A N 1
ATOM 1593 C CA . ARG A 1 205 ? -7.862 -23.020 -38.208 1.00 48.78 205 ARG A CA 1
ATOM 1594 C C . ARG A 1 205 ? -7.774 -24.353 -38.971 1.00 48.78 205 ARG A C 1
ATOM 1596 O O . ARG A 1 205 ? -7.611 -24.332 -40.185 1.00 48.78 205 ARG A O 1
ATOM 1603 N N . GLY 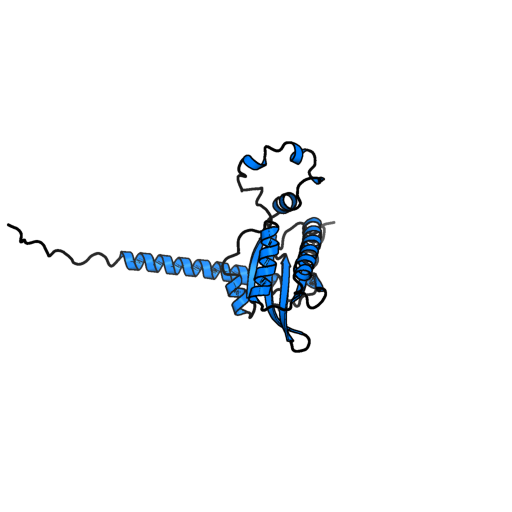A 1 206 ? -7.917 -25.491 -38.281 1.00 43.34 206 GLY A N 1
ATOM 1604 C CA . GLY A 1 206 ? -7.921 -26.837 -38.869 1.00 43.34 206 GLY A CA 1
ATOM 1605 C C . GLY A 1 206 ? -9.301 -27.370 -39.279 1.00 43.34 206 GLY A C 1
ATOM 1606 O O . GLY A 1 206 ? -9.370 -28.406 -39.930 1.00 43.34 206 GLY A O 1
ATOM 1607 N N . THR A 1 207 ? -10.396 -26.684 -38.937 1.00 47.03 207 THR A N 1
ATOM 1608 C CA . THR A 1 207 ? -11.781 -27.149 -39.167 1.00 47.03 207 THR A CA 1
ATOM 1609 C C . THR A 1 207 ? -12.524 -26.437 -40.309 1.00 47.03 207 THR A C 1
ATOM 1611 O O . THR A 1 207 ? -13.731 -26.592 -40.440 1.00 47.03 207 THR A O 1
ATOM 1614 N N . MET A 1 208 ? -11.822 -25.706 -41.184 1.00 41.25 208 MET A N 1
ATOM 1615 C CA . MET A 1 208 ? -12.392 -25.041 -42.377 1.00 41.25 208 MET A CA 1
ATOM 1616 C C . MET A 1 208 ? -11.900 -25.678 -43.693 1.00 41.25 208 MET A C 1
ATOM 1618 O O . MET A 1 208 ? -11.471 -24.994 -44.622 1.00 41.25 208 MET A O 1
ATOM 1622 N N . HIS A 1 209 ? -11.944 -27.008 -43.790 1.00 42.62 209 HIS A N 1
ATOM 1623 C CA . HIS A 1 209 ? -11.849 -27.702 -45.078 1.00 42.62 209 HIS A CA 1
ATOM 1624 C C . HIS A 1 209 ? -12.848 -28.854 -45.124 1.00 42.62 209 HIS A C 1
ATOM 1626 O O . HIS A 1 209 ? -12.557 -29.990 -44.766 1.00 42.62 209 HIS A O 1
ATOM 1632 N N . GLY A 1 210 ? -14.068 -28.520 -45.531 1.00 46.28 210 GLY A N 1
ATOM 1633 C CA . GLY A 1 210 ? -15.123 -29.491 -45.747 1.00 46.28 210 GLY A CA 1
ATOM 1634 C C . GLY A 1 210 ? -16.480 -28.820 -45.866 1.00 46.28 210 GLY A C 1
ATOM 1635 O O . GLY A 1 210 ? -17.073 -28.458 -44.861 1.00 46.28 210 GLY A O 1
ATOM 1636 N N . SER A 1 211 ? -16.975 -28.752 -47.102 1.00 40.94 211 SER A N 1
ATOM 1637 C CA . SER A 1 211 ? -18.379 -28.529 -47.459 1.00 40.94 211 SER A CA 1
ATOM 1638 C C . SER A 1 211 ? -18.892 -27.087 -47.464 1.00 40.94 211 SER A C 1
ATOM 1640 O O . SER A 1 211 ? -19.383 -26.587 -46.459 1.00 40.94 211 SER A O 1
ATOM 1642 N N . THR A 1 212 ? -18.884 -26.454 -48.646 1.00 36.19 212 THR A N 1
ATOM 1643 C CA . THR A 1 212 ? -20.117 -25.897 -49.247 1.00 36.19 212 THR A CA 1
ATOM 1644 C C . THR A 1 212 ? -19.890 -25.547 -50.726 1.00 36.19 212 THR A C 1
ATOM 1646 O O . THR A 1 212 ? -19.522 -24.432 -51.077 1.00 36.19 212 THR A O 1
ATOM 1649 N N . TYR A 1 213 ? -20.134 -26.511 -51.616 1.00 35.16 213 TYR A N 1
ATOM 1650 C CA . TYR A 1 213 ? -20.564 -26.224 -52.987 1.00 35.16 213 TYR A CA 1
ATOM 1651 C C . TYR A 1 213 ? -21.993 -26.730 -53.111 1.00 35.16 213 TYR A C 1
ATOM 1653 O O . TYR A 1 213 ? -22.201 -27.912 -53.348 1.00 35.16 213 TYR A O 1
ATOM 1661 N N . GLN A 1 214 ? -22.960 -25.843 -52.902 1.00 40.22 214 GLN A N 1
ATOM 1662 C CA . GLN A 1 214 ? -24.284 -25.892 -53.521 1.00 40.22 214 GLN A CA 1
ATOM 1663 C C . GLN A 1 214 ? -25.066 -24.681 -53.029 1.00 40.22 214 GLN A C 1
ATOM 1665 O O . GLN A 1 214 ? -25.383 -24.598 -51.848 1.00 40.22 214 GLN A O 1
ATOM 1670 N N . THR A 1 215 ? -25.319 -23.731 -53.929 1.00 37.12 215 THR A N 1
ATOM 1671 C CA . THR A 1 215 ? -26.621 -23.075 -54.157 1.00 37.12 215 THR A CA 1
ATOM 1672 C C . THR A 1 215 ? -26.388 -21.923 -55.133 1.00 37.12 215 THR A C 1
ATOM 1674 O O . THR A 1 215 ? -26.013 -20.834 -54.721 1.00 37.12 215 THR A O 1
ATOM 1677 N N . LEU A 1 216 ? -26.598 -22.174 -56.427 1.00 36.91 216 LEU A N 1
ATOM 1678 C CA . LEU A 1 216 ? -26.941 -21.148 -57.414 1.00 36.91 216 LEU A CA 1
ATOM 1679 C C . LEU A 1 216 ? -27.772 -21.799 -58.529 1.00 36.91 216 LEU A C 1
ATOM 1681 O O . LEU A 1 216 ? -27.231 -22.502 -59.376 1.00 36.91 216 LEU A O 1
ATOM 1685 N N . ALA A 1 217 ? -29.078 -21.557 -58.496 1.00 34.22 217 ALA A N 1
ATOM 1686 C CA . ALA A 1 217 ? -29.971 -21.429 -59.650 1.00 34.22 217 ALA A CA 1
ATOM 1687 C C . ALA A 1 217 ? -31.270 -20.821 -59.086 1.00 34.22 217 ALA A C 1
ATOM 1689 O O . ALA A 1 217 ? -31.912 -21.443 -58.250 1.00 34.22 217 ALA A O 1
ATOM 1690 N N . ALA A 1 218 ? -31.500 -19.518 -59.228 1.00 37.12 218 ALA A N 1
ATOM 1691 C CA . ALA A 1 218 ? -31.942 -18.808 -60.432 1.00 37.12 218 ALA A CA 1
ATOM 1692 C C . ALA A 1 218 ? -33.447 -18.545 -60.324 1.00 37.12 218 ALA A C 1
ATOM 1694 O O . ALA A 1 218 ? -34.227 -19.475 -60.438 1.00 37.12 218 ALA A O 1
ATOM 1695 N N . GLU A 1 219 ? -33.817 -17.284 -60.114 1.00 33.31 219 GLU A N 1
ATOM 1696 C CA . GLU A 1 219 ? -35.120 -16.721 -60.478 1.00 33.31 219 GLU A CA 1
ATOM 1697 C C . GLU A 1 219 ? -35.006 -15.195 -60.393 1.00 33.31 219 GLU A C 1
ATOM 1699 O O . GLU A 1 219 ? -34.935 -14.656 -59.298 1.00 33.31 219 GLU A O 1
ATOM 1704 N N . PHE A 1 220 ? -34.900 -14.518 -61.538 1.00 38.72 220 PHE A N 1
ATOM 1705 C CA . PHE A 1 220 ? -35.554 -13.239 -61.840 1.00 38.72 220 PHE A CA 1
ATOM 1706 C C . PHE A 1 220 ? -35.500 -13.055 -63.368 1.00 38.72 220 PHE A C 1
ATOM 1708 O O . PHE A 1 220 ? -34.454 -13.289 -63.967 1.00 38.72 220 PHE A O 1
ATOM 1715 N N . LEU A 1 221 ? -36.671 -12.735 -63.934 1.00 40.94 221 LEU A N 1
ATOM 1716 C CA . LEU A 1 221 ? -37.024 -12.465 -65.340 1.00 40.94 221 LEU A CA 1
ATOM 1717 C C . LEU A 1 221 ? -35.897 -11.984 -66.268 1.00 40.94 221 LEU A C 1
ATOM 1719 O O . LEU A 1 221 ? -35.181 -11.032 -65.886 1.00 40.94 221 LEU A O 1
#

Secondary structure (DSSP, 8-state):
------HHHHHTTPEEEEEEESS-HHHHHHHHHHHHHHTT-EEE-TTHHHHHHHTT-EEEEEEES--TTT----GGGT--TTTTT-GGGS-HHHHHHTS--EEEEEEEEEEEETTEEEEEEEEEE--TTS-HHHHHHHHHHHHHHHHHHHHHTT-BSSPPEEEEGGGS-TT-TTSHHHHHHHHHHHHHHHHHHHHHHHHHHHHTTSS--S-----------

pLDDT: mean 73.59, std 21.95, range [33.31, 98.38]